Protein AF-0000000066751632 (afdb_homodimer)

InterPro domains:
  IPR015915 Kelch-type beta-propeller [G3DSA:2.120.10.80] (1-156)
  IPR015915 Kelch-type beta-propeller [SSF117281] (2-135)

Organism: Zea mays (NCBI:txid4577)

Sequence (320 aa):
MVLFGGRGSEFEVLNDVWLFDISDQYPKWKELKYGLSSALGELPFPRVGHSAILVLGGKVLVYGGEDSQRRRKDDFWILDTPALLQYESGSKKMTRKMWKKLRIDGQCPNYRSFHGACVDASGCCVYIFGGMVDGLVHPSEALGMRFDGHLYQVELVLHLMVLFGGRGSEFEVLNDVWLFDISDQYPKWKELKYGLSSALGELPFPRVGHSAILVLGGKVLVYGGEDSQRRRKDDFWILDTPALLQYESGSKKMTRKMWKKLRIDGQCPNYRSFHGACVDASGCCVYIFGGMVDGLVHPSEALGMRFDGHLYQVELVLHL

Foldseek 3Di:
DKDAWAADPVRATGGWIWDWDPPDPDTDIDTDDQDPPCDDPLGDDGFAQWDWAQFPQRKIKIAWGAHPVRFIGQWIKIANVVVVVVVVVDDDDCSPRRIDTDDDDDDTPAGFGNWDKDADPNRFKMKIAKGKDAADPDVVDPRRIDIGGDIDIGGHDDPD/DKDAWAADPVRATGGWIWDWDPPDPDTDIDTDDQPPPCDDPLGDDGFHQWDWAQFPQRKIKIAWGAHPVRFIGQWIKIANVVVVVVVVVDDDDCSPRRIDTDDDDDDTPAGFGNWDKDADPNRFKMKIAKGKDAADPDVVDPRRIDIGGDIDIGGHDDPD

Solvent-accessible surface area (backbone atoms only — not comparable to full-atom values): 18323 Å² total; per-residue (Å²): 89,78,45,71,39,26,67,41,77,84,66,46,51,30,56,54,36,33,39,34,47,78,84,43,96,75,60,53,80,41,74,59,75,76,59,89,76,62,50,90,82,50,53,75,70,42,20,31,47,44,42,76,42,78,31,57,84,61,20,35,42,33,37,39,3,21,34,85,82,65,52,52,27,70,53,42,34,37,36,47,47,58,63,52,57,56,40,74,76,65,63,83,78,75,79,60,71,57,39,42,78,56,84,81,81,77,89,70,91,51,47,22,23,59,42,49,70,49,60,46,93,80,28,36,42,33,38,40,34,44,18,41,29,82,35,76,68,43,92,86,49,79,80,21,61,37,46,44,87,54,79,41,81,46,74,62,77,75,83,121,89,78,46,71,40,27,67,42,77,84,66,45,52,28,56,54,36,33,37,34,48,79,85,44,95,74,60,53,82,40,74,59,74,75,60,91,74,63,50,89,82,49,52,77,72,43,22,32,47,46,43,76,42,79,30,58,85,61,22,36,42,35,38,39,3,21,32,85,83,64,52,53,28,70,52,41,34,36,35,48,47,60,64,52,56,54,42,74,74,62,60,83,76,78,81,61,71,56,38,41,78,56,84,82,81,77,88,68,91,53,44,22,21,60,43,50,69,51,58,48,96,78,28,36,42,34,38,39,36,42,19,40,27,82,37,77,68,44,91,86,51,79,80,20,61,36,47,45,88,54,79,40,81,45,75,61,79,74,82,122

pLDDT: mean 83.71, std 15.29, range [41.31, 98.44]

Structure (mmCIF, N/CA/C/O backbone):
data_AF-0000000066751632-model_v1
#
loop_
_entity.id
_entity.type
_entity.pdbx_description
1 polymer 'Galactose oxidase/kelch repeat superfamily protein'
#
loop_
_atom_site.group_PDB
_atom_site.id
_atom_site.type_symbol
_atom_site.label_atom_id
_atom_site.label_alt_id
_atom_site.label_comp_id
_atom_site.label_asym_id
_atom_site.label_entity_id
_atom_site.label_seq_id
_atom_site.pdbx_PDB_ins_code
_atom_site.Cartn_x
_atom_site.Cartn_y
_atom_site.Cartn_z
_atom_site.occupancy
_atom_site.B_iso_or_equiv
_atom_site.auth_seq_id
_atom_site.auth_comp_id
_atom_site.auth_asym_id
_atom_site.auth_atom_id
_atom_site.pdbx_PDB_model_num
ATOM 1 N N . MET A 1 1 ? 8.797 -6.41 -10.875 1 91.75 1 MET A N 1
ATOM 2 C CA . MET A 1 1 ? 7.562 -6.199 -10.125 1 91.75 1 MET A CA 1
ATOM 3 C C . MET A 1 1 ? 6.828 -7.516 -9.906 1 91.75 1 MET A C 1
ATOM 5 O O . MET A 1 1 ? 6.777 -8.359 -10.805 1 91.75 1 MET A O 1
ATOM 9 N N . VAL A 1 2 ? 6.223 -7.531 -8.703 1 93.44 2 VAL A N 1
ATOM 10 C CA . VAL A 1 2 ? 5.453 -8.711 -8.336 1 93.44 2 VAL A CA 1
ATOM 11 C C . VAL A 1 2 ? 4.027 -8.305 -7.961 1 93.44 2 VAL A C 1
ATOM 13 O O . VAL A 1 2 ? 3.824 -7.309 -7.262 1 93.44 2 VAL A O 1
ATOM 16 N N . LEU A 1 3 ? 3.107 -9.031 -8.492 1 95.19 3 LEU A N 1
ATOM 17 C CA . LEU A 1 3 ? 1.706 -8.914 -8.102 1 95.19 3 LEU A CA 1
ATOM 18 C C . LEU A 1 3 ? 1.231 -10.172 -7.387 1 95.19 3 LEU A C 1
ATOM 20 O O . LEU A 1 3 ? 1.453 -11.281 -7.867 1 95.19 3 LEU A O 1
ATOM 24 N N . PHE A 1 4 ? 0.709 -9.977 -6.23 1 95.81 4 PHE A N 1
ATOM 25 C CA . PHE A 1 4 ? 0.165 -11.102 -5.48 1 95.81 4 PHE A CA 1
ATOM 26 C C . PHE A 1 4 ? -1.251 -10.797 -5.004 1 95.81 4 PHE A C 1
ATOM 28 O O . PHE A 1 4 ? -1.483 -9.789 -4.332 1 95.81 4 PHE A O 1
ATOM 35 N N . GLY A 1 5 ? -2.178 -11.711 -5.336 1 96.5 5 GLY A N 1
ATOM 36 C CA . GLY A 1 5 ? -3.518 -11.68 -4.773 1 96.5 5 GLY A CA 1
ATOM 37 C C . GLY A 1 5 ? -4.344 -10.5 -5.266 1 96.5 5 GLY A C 1
ATOM 38 O O . GLY A 1 5 ? -4.16 -10.039 -6.395 1 96.5 5 GLY A O 1
ATOM 39 N N . GLY A 1 6 ? -5.312 -10.086 -4.473 1 96.69 6 GLY A N 1
ATOM 40 C CA . GLY A 1 6 ? -6.246 -9.031 -4.848 1 96.69 6 GLY A CA 1
ATOM 41 C C . GLY A 1 6 ? -7.547 -9.562 -5.418 1 96.69 6 GLY A C 1
ATOM 42 O O . GLY A 1 6 ? -7.922 -10.711 -5.156 1 96.69 6 GLY A O 1
ATOM 43 N N . ARG A 1 7 ? -8.227 -8.594 -6.082 1 95.25 7 ARG A N 1
ATOM 44 C CA . ARG A 1 7 ? -9.516 -8.938 -6.672 1 95.25 7 ARG A CA 1
ATOM 45 C C . ARG A 1 7 ? -9.414 -9.039 -8.188 1 95.25 7 ARG A C 1
ATOM 47 O O . ARG A 1 7 ? -8.758 -8.211 -8.828 1 95.25 7 ARG A O 1
ATOM 54 N N . GLY A 1 8 ? -10.102 -10.078 -8.648 1 91.75 8 GLY A N 1
ATOM 55 C CA . GLY A 1 8 ? -10.203 -10.227 -10.086 1 91.75 8 GLY A CA 1
ATOM 56 C C . GLY A 1 8 ? -11.398 -9.5 -10.68 1 91.75 8 GLY A C 1
ATOM 57 O O . GLY A 1 8 ? -12.117 -8.797 -9.969 1 91.75 8 GLY A O 1
ATOM 58 N N . SER A 1 9 ? -11.617 -9.648 -11.984 1 85.81 9 SER A N 1
ATOM 59 C CA . SER A 1 9 ? -12.625 -8.93 -12.75 1 85.81 9 SER A CA 1
ATOM 60 C C . SER A 1 9 ? -14.031 -9.289 -12.289 1 85.81 9 SER A C 1
ATOM 62 O O . SER A 1 9 ? -14.969 -8.5 -12.438 1 85.81 9 SER A O 1
ATOM 64 N N . GLU A 1 10 ? -14.219 -10.492 -11.758 1 86.62 10 GLU A N 1
ATOM 65 C CA . GLU A 1 10 ? -15.531 -10.914 -11.266 1 86.62 10 GLU A CA 1
ATOM 66 C C . GLU A 1 10 ? -15.617 -10.773 -9.742 1 86.62 10 GLU A C 1
ATOM 68 O O . GLU A 1 10 ? -16.391 -11.477 -9.094 1 86.62 10 GLU A O 1
ATOM 73 N N . PHE A 1 11 ? -14.719 -10.102 -9.172 1 89.31 11 PHE A N 1
ATOM 74 C CA . PHE A 1 11 ? -14.695 -9.758 -7.754 1 89.31 11 PHE A CA 1
ATOM 75 C C . PHE A 1 11 ? -14.195 -10.93 -6.918 1 89.31 11 PHE A C 1
ATOM 77 O O . PHE A 1 11 ? -14.242 -10.891 -5.688 1 89.31 11 PHE A O 1
ATOM 84 N N . GLU A 1 12 ? -13.68 -11.938 -7.562 1 94.19 12 GLU A N 1
ATOM 85 C CA . GLU A 1 12 ? -13.125 -13.047 -6.805 1 94.19 12 GLU A CA 1
ATOM 86 C C . GLU A 1 12 ? -11.828 -12.648 -6.109 1 94.19 12 GLU A C 1
ATOM 88 O O . GLU A 1 12 ? -11.07 -11.82 -6.625 1 94.19 12 GLU A O 1
ATOM 93 N N . VAL A 1 13 ? -11.602 -13.195 -4.957 1 96.88 13 VAL A N 1
ATOM 94 C CA . VAL A 1 13 ? -10.359 -12.977 -4.223 1 96.88 13 VAL A CA 1
ATOM 95 C C . VAL A 1 13 ? -9.312 -14.008 -4.652 1 96.88 13 VAL A C 1
ATOM 97 O O . VAL A 1 13 ? -9.594 -15.203 -4.684 1 96.88 13 VAL A O 1
ATOM 100 N N . LEU A 1 14 ? -8.094 -13.57 -4.984 1 95.94 14 LEU A N 1
ATOM 101 C CA . LEU A 1 14 ? -7.098 -14.391 -5.664 1 95.94 14 LEU A CA 1
ATOM 102 C C . LEU A 1 14 ? -5.871 -14.594 -4.781 1 95.94 14 LEU A C 1
ATOM 104 O O . LEU A 1 14 ? -5.695 -13.891 -3.783 1 95.94 14 LEU A O 1
ATOM 108 N N . ASN A 1 15 ? -5.027 -15.57 -5.09 1 94.94 15 ASN A N 1
ATOM 109 C CA . ASN A 1 15 ? -3.709 -15.766 -4.496 1 94.94 15 ASN A CA 1
ATOM 110 C C . ASN A 1 15 ? -2.65 -16.031 -5.559 1 94.94 15 ASN A C 1
ATOM 112 O O . ASN A 1 15 ? -1.646 -16.703 -5.285 1 94.94 15 ASN A O 1
ATOM 116 N N . ASP A 1 16 ? -2.902 -15.648 -6.77 1 92.56 16 ASP A N 1
ATOM 117 C CA . ASP A 1 16 ? -1.936 -15.836 -7.848 1 92.56 16 ASP A CA 1
ATOM 118 C C . ASP A 1 16 ? -0.76 -14.867 -7.707 1 92.56 16 ASP A C 1
ATOM 120 O O . ASP A 1 16 ? -0.862 -13.859 -7.012 1 92.56 16 ASP A O 1
ATOM 124 N N . VAL A 1 17 ? 0.34 -15.281 -8.297 1 92.69 17 VAL A N 1
ATOM 125 C CA . VAL A 1 17 ? 1.551 -14.469 -8.328 1 92.69 17 VAL A CA 1
ATOM 126 C C . VAL A 1 17 ? 1.934 -14.172 -9.773 1 92.69 17 VAL A C 1
ATOM 128 O O . VAL A 1 17 ? 1.988 -15.078 -10.609 1 92.69 17 VAL A O 1
ATOM 131 N N . TRP A 1 18 ? 2.119 -12.906 -10.047 1 92.62 18 TRP A N 1
ATOM 132 C CA . TRP A 1 18 ? 2.557 -12.477 -11.375 1 92.62 18 TRP A CA 1
ATOM 133 C C . TRP A 1 18 ? 3.855 -11.68 -11.281 1 92.62 18 TRP A C 1
ATOM 135 O O . TRP A 1 18 ? 4.027 -10.859 -10.375 1 92.62 18 TRP A O 1
ATOM 145 N N . LEU A 1 19 ? 4.684 -11.961 -12.242 1 90.75 19 LEU A N 1
ATOM 146 C CA . LEU A 1 19 ? 5.957 -11.258 -12.352 1 90.75 19 LEU A CA 1
ATOM 147 C C . LEU A 1 19 ? 5.98 -10.375 -13.602 1 90.75 19 LEU A C 1
ATOM 149 O O . LEU A 1 19 ? 5.484 -10.773 -14.656 1 90.75 19 LEU A O 1
ATOM 153 N N . PHE A 1 20 ? 6.461 -9.219 -13.445 1 91.44 20 PHE A N 1
ATOM 154 C CA . PHE A 1 20 ? 6.684 -8.266 -14.531 1 91.44 20 PHE A CA 1
ATOM 155 C C . PHE A 1 20 ? 8.102 -7.711 -14.484 1 91.44 20 PHE A C 1
ATOM 157 O O . PHE A 1 20 ? 8.453 -6.945 -13.586 1 91.44 20 PHE A O 1
ATOM 164 N N . ASP A 1 21 ? 8.914 -8.117 -15.469 1 86.69 21 ASP A N 1
ATOM 165 C CA . ASP A 1 21 ? 10.312 -7.695 -15.531 1 86.69 21 ASP A CA 1
ATOM 166 C C . ASP A 1 21 ? 10.477 -6.473 -16.422 1 86.69 21 ASP A C 1
ATOM 168 O O . ASP A 1 21 ? 10.477 -6.594 -17.656 1 86.69 21 ASP A O 1
ATOM 172 N N . ILE A 1 22 ? 10.711 -5.383 -15.82 1 84.94 22 ILE A N 1
ATOM 173 C CA . ILE A 1 22 ? 10.758 -4.109 -16.531 1 84.94 22 ILE A CA 1
ATOM 174 C C . ILE A 1 22 ? 12.047 -4.023 -17.344 1 84.94 22 ILE A C 1
ATOM 176 O O . ILE A 1 22 ? 12.156 -3.221 -18.281 1 84.94 22 ILE A O 1
ATOM 180 N N . SER A 1 23 ? 13.016 -4.77 -16.984 1 83.94 23 SER A N 1
ATOM 181 C CA . SER A 1 23 ? 14.289 -4.738 -17.688 1 83.94 23 SER A CA 1
ATOM 182 C C . SER A 1 23 ? 14.219 -5.508 -19 1 83.94 23 SER A C 1
ATOM 184 O O . SER A 1 23 ? 15.094 -5.367 -19.859 1 83.94 23 SER A O 1
ATOM 186 N N . ASP A 1 24 ? 13.172 -6.297 -19.141 1 84.19 24 ASP A N 1
ATOM 187 C CA . ASP A 1 24 ? 12.984 -7.043 -20.375 1 84.19 24 ASP A CA 1
ATOM 188 C C . ASP A 1 24 ? 12.672 -6.105 -21.547 1 84.19 24 ASP A C 1
ATOM 190 O O . ASP A 1 24 ? 12.023 -5.074 -21.359 1 84.19 24 ASP A O 1
ATOM 194 N N . GLN A 1 25 ? 13.18 -6.363 -22.719 1 87.25 25 GLN A N 1
ATOM 195 C CA . GLN A 1 25 ? 12.914 -5.57 -23.922 1 87.25 25 GLN A CA 1
ATOM 196 C C . GLN A 1 25 ? 11.414 -5.461 -24.188 1 87.25 25 GLN A C 1
ATOM 198 O O . GLN A 1 25 ? 10.93 -4.406 -24.594 1 87.25 25 GLN A O 1
ATOM 203 N N . TYR A 1 26 ? 10.773 -6.609 -23.953 1 88.56 26 TYR A N 1
ATOM 204 C CA . TYR A 1 26 ? 9.32 -6.668 -24.094 1 88.56 26 TYR A CA 1
ATOM 205 C C . TYR A 1 26 ? 8.672 -7.164 -22.812 1 88.56 26 TYR A C 1
ATOM 207 O O . TYR A 1 26 ? 8.25 -8.32 -22.719 1 88.56 26 TYR A O 1
ATOM 215 N N . PRO A 1 27 ? 8.547 -6.223 -21.891 1 87.56 27 PRO A N 1
ATOM 216 C CA . PRO A 1 27 ? 8.016 -6.664 -20.609 1 87.56 27 PRO A CA 1
ATOM 217 C C . PRO A 1 27 ? 6.586 -7.191 -20.703 1 87.56 27 PRO A C 1
ATOM 219 O O . PRO A 1 27 ? 5.75 -6.594 -21.375 1 87.56 27 PRO A O 1
ATOM 222 N N . LYS A 1 28 ? 6.355 -8.391 -20.125 1 89.56 28 LYS A N 1
ATOM 223 C CA . LYS A 1 28 ? 5.035 -9.008 -20.031 1 89.56 28 LYS A CA 1
ATOM 224 C C . LYS A 1 28 ? 4.812 -9.648 -18.656 1 89.56 28 LYS A C 1
ATOM 226 O O . LYS A 1 28 ? 5.773 -10 -17.969 1 89.56 28 LYS A O 1
ATOM 231 N N . TRP A 1 29 ? 3.557 -9.703 -18.328 1 92.38 29 TRP A N 1
ATOM 232 C CA . TRP A 1 29 ? 3.209 -10.406 -17.109 1 92.38 29 TRP A CA 1
ATOM 233 C C . TRP A 1 29 ? 3.385 -11.914 -17.266 1 92.38 29 TRP A C 1
ATOM 235 O O . TRP A 1 29 ? 2.945 -12.484 -18.266 1 92.38 29 TRP A O 1
ATOM 245 N N . LYS A 1 30 ? 4.094 -12.492 -16.328 1 88.25 30 LYS A N 1
ATOM 246 C CA . LYS A 1 30 ? 4.227 -13.945 -16.25 1 88.25 30 LYS A CA 1
ATOM 247 C C . LYS A 1 30 ? 3.658 -14.477 -14.938 1 88.25 30 LYS A C 1
ATOM 249 O O . LYS A 1 30 ? 4.055 -14.039 -13.852 1 88.25 30 LYS A O 1
ATOM 254 N N . GLU A 1 31 ? 2.74 -15.367 -15.086 1 90.19 31 GLU A N 1
ATOM 255 C CA . GLU A 1 31 ? 2.184 -15.984 -13.883 1 90.19 31 GLU A CA 1
ATOM 256 C C . GLU A 1 31 ? 3.115 -17.062 -13.328 1 90.19 31 GLU A C 1
ATOM 258 O O . GLU A 1 31 ? 3.641 -17.875 -14.086 1 90.19 31 GLU A O 1
ATOM 263 N N . LEU A 1 32 ? 3.328 -16.984 -12.039 1 83.62 32 LEU A N 1
ATOM 264 C CA . LEU A 1 32 ? 4.027 -18.078 -11.352 1 83.62 32 LEU A CA 1
ATOM 265 C C . LEU A 1 32 ? 3.047 -19.156 -10.914 1 83.62 32 LEU A C 1
ATOM 267 O O . LEU A 1 32 ? 2.178 -18.906 -10.07 1 83.62 32 LEU A O 1
ATOM 271 N N . LYS A 1 33 ? 3.123 -20.25 -11.508 1 78.62 33 LYS A N 1
ATOM 272 C CA . LYS A 1 33 ? 2.223 -21.359 -11.188 1 78.62 33 LYS A CA 1
ATOM 273 C C . LYS A 1 33 ? 2.832 -22.281 -10.133 1 78.62 33 LYS A C 1
ATOM 275 O O . LYS A 1 33 ? 4.035 -22.531 -10.156 1 78.62 33 LYS A O 1
ATOM 280 N N . TYR A 1 34 ? 2.002 -22.438 -9.172 1 69.44 34 TYR A N 1
ATOM 281 C CA . TYR A 1 34 ? 2.414 -23.359 -8.117 1 69.44 34 TYR A CA 1
ATOM 282 C C . TYR A 1 34 ? 2.322 -24.797 -8.586 1 69.44 34 TYR A C 1
ATOM 284 O O . TYR A 1 34 ? 1.468 -25.141 -9.414 1 69.44 34 TYR A O 1
ATOM 292 N N . GLY A 1 35 ? 3.484 -25.484 -8.312 1 61 35 GLY A N 1
ATOM 293 C CA . GLY A 1 35 ? 3.383 -26.891 -8.641 1 61 35 GLY A CA 1
ATOM 294 C C . GLY A 1 35 ? 2.227 -27.594 -7.945 1 61 35 GLY A C 1
ATOM 295 O O . GLY A 1 35 ? 1.737 -27.109 -6.918 1 61 35 GLY A O 1
ATOM 296 N N . LEU A 1 36 ? 1.562 -28.453 -8.594 1 53.84 36 LEU A N 1
ATOM 297 C CA . LEU A 1 36 ? 0.471 -29.281 -8.109 1 53.84 36 LEU A CA 1
ATOM 298 C C . LEU A 1 36 ? 0.768 -29.797 -6.703 1 53.84 36 LEU A C 1
ATOM 300 O O . LEU A 1 36 ? -0.153 -30.062 -5.926 1 53.84 36 LEU A O 1
ATOM 304 N N . SER A 1 37 ? 2.076 -29.906 -6.441 1 53.94 37 SER A N 1
ATOM 305 C CA . SER A 1 37 ? 2.443 -30.531 -5.176 1 53.94 37 SER A CA 1
ATOM 306 C C . SER A 1 37 ? 2.475 -29.5 -4.043 1 53.94 37 SER A C 1
ATOM 308 O O . SER A 1 37 ? 2.754 -29.844 -2.895 1 53.94 37 SER A O 1
ATOM 310 N N . SER A 1 38 ? 2.205 -28.297 -4.426 1 57.72 38 SER A N 1
ATOM 311 C CA . SER A 1 38 ? 2.254 -27.344 -3.322 1 57.72 38 SER A CA 1
ATOM 312 C C . SER A 1 38 ? 1.116 -27.594 -2.334 1 57.72 38 SER A C 1
ATOM 314 O O . SER A 1 38 ? -0.055 -27.609 -2.721 1 57.72 38 SER A O 1
ATOM 316 N N . ALA A 1 39 ? 1.513 -28.312 -1.19 1 59.94 39 ALA A N 1
ATOM 317 C CA . ALA A 1 39 ? 0.583 -28.656 -0.119 1 59.94 39 ALA A CA 1
ATOM 318 C C . ALA A 1 39 ? -0.075 -27.406 0.463 1 59.94 39 ALA A C 1
ATOM 320 O O . ALA A 1 39 ? 0.484 -26.312 0.386 1 59.94 39 ALA A O 1
ATOM 321 N N . LEU A 1 40 ? -1.255 -27.641 0.862 1 59.5 40 LEU A N 1
ATOM 322 C CA . LEU A 1 40 ? -1.956 -26.656 1.68 1 59.5 40 LEU A CA 1
ATOM 323 C C . LEU A 1 40 ? -1.065 -26.156 2.812 1 59.5 40 LEU A C 1
ATOM 325 O O . LEU A 1 40 ? -0.351 -26.938 3.439 1 59.5 40 LEU A O 1
ATOM 329 N N . GLY A 1 41 ? -0.91 -24.844 2.953 1 67.25 41 GLY A N 1
ATOM 330 C CA . GLY A 1 41 ? -0.08 -24.25 3.994 1 67.25 41 GLY A CA 1
ATOM 331 C C . GLY A 1 41 ? 1.269 -23.781 3.484 1 67.25 41 GLY A C 1
ATOM 332 O O . GLY A 1 41 ? 2.002 -23.094 4.199 1 67.25 41 GLY A O 1
ATOM 333 N N . GLU A 1 42 ? 1.48 -24.172 2.244 1 81.12 42 GLU A N 1
ATOM 334 C CA . GLU A 1 42 ? 2.781 -23.797 1.698 1 81.12 42 GLU A CA 1
ATOM 335 C C . GLU A 1 42 ? 2.695 -22.484 0.921 1 81.12 42 GLU A C 1
ATOM 337 O O . GLU A 1 42 ? 3.713 -21.969 0.464 1 81.12 42 GLU A O 1
ATOM 342 N N . LEU A 1 43 ? 1.491 -22.078 0.85 1 88.75 43 LEU A N 1
ATOM 343 C CA . LEU A 1 43 ? 1.279 -20.812 0.161 1 88.75 43 LEU A CA 1
ATOM 344 C C . LEU A 1 43 ? 0.233 -19.969 0.883 1 88.75 43 LEU A C 1
ATOM 346 O O . LEU A 1 43 ? -0.684 -20.5 1.506 1 88.75 43 LEU A O 1
ATOM 350 N N . PRO A 1 44 ? 0.377 -18.75 0.808 1 94.06 44 PRO A N 1
ATOM 351 C CA . PRO A 1 44 ? -0.669 -17.922 1.41 1 94.06 44 PRO A CA 1
ATOM 352 C C . PRO A 1 44 ? -2.033 -18.109 0.753 1 94.06 44 PRO A C 1
ATOM 354 O O . PRO A 1 44 ? -2.115 -18.297 -0.464 1 94.06 44 PRO A O 1
ATOM 357 N N . PHE A 1 45 ? -3.107 -18.047 1.514 1 95.19 45 PHE A N 1
ATOM 358 C CA . PHE A 1 45 ? -4.477 -18.141 1.021 1 95.19 45 PHE A CA 1
ATOM 359 C C . PHE A 1 45 ? -4.84 -16.891 0.227 1 95.19 45 PHE A C 1
ATOM 361 O O . PHE A 1 45 ? -4.219 -15.836 0.393 1 95.19 45 PHE A O 1
ATOM 368 N N . PRO A 1 46 ? -5.875 -17.031 -0.639 1 97 46 PRO A N 1
ATOM 369 C CA . PRO A 1 46 ? -6.379 -15.844 -1.319 1 97 46 PRO A CA 1
ATOM 370 C C . PRO A 1 46 ? -6.695 -14.703 -0.353 1 97 46 PRO A C 1
ATOM 372 O O . PRO A 1 46 ? -7.238 -14.938 0.729 1 97 46 PRO A O 1
ATOM 375 N N . ARG A 1 47 ? -6.367 -13.477 -0.814 1 98.44 47 ARG A N 1
ATOM 376 C CA . ARG A 1 47 ? -6.566 -12.359 0.1 1 98.44 47 ARG A CA 1
ATOM 377 C C . ARG A 1 47 ? -6.582 -11.031 -0.654 1 98.44 47 ARG A C 1
ATOM 379 O O . ARG A 1 47 ? -6 -10.922 -1.735 1 98.44 47 ARG A O 1
ATOM 386 N N . VAL A 1 48 ? -7.305 -10.086 -0.1 1 97.75 48 VAL A N 1
ATOM 387 C CA . VAL A 1 48 ? -7.332 -8.688 -0.503 1 97.75 48 VAL A CA 1
ATOM 388 C C . VAL A 1 48 ? -7.098 -7.793 0.714 1 97.75 48 VAL A C 1
ATOM 390 O O . VAL A 1 48 ? -7.266 -8.234 1.854 1 97.75 48 VAL A O 1
ATOM 393 N N . GLY A 1 49 ? -6.66 -6.539 0.485 1 97.62 49 GLY A N 1
ATOM 394 C CA . GLY A 1 49 ? -6.422 -5.633 1.597 1 97.62 49 GLY A CA 1
ATOM 395 C C . GLY A 1 49 ? -5.195 -5.992 2.41 1 97.62 49 GLY A C 1
ATOM 396 O O . GLY A 1 49 ? -5.098 -5.645 3.588 1 97.62 49 GLY A O 1
ATOM 397 N N . HIS A 1 50 ? -4.293 -6.805 1.858 1 98.44 50 HIS A N 1
ATOM 398 C CA . HIS A 1 50 ? -3.016 -7.141 2.473 1 98.44 50 HIS A CA 1
ATOM 399 C C . HIS A 1 50 ? -1.943 -6.117 2.113 1 98.44 50 HIS A C 1
ATOM 401 O O . HIS A 1 50 ? -2.141 -5.297 1.216 1 98.44 50 HIS A O 1
ATOM 407 N N . SER A 1 51 ? -0.891 -6.141 2.805 1 97.88 51 SER A N 1
ATOM 408 C CA . SER A 1 51 ? 0.294 -5.387 2.406 1 97.88 51 SER A CA 1
ATOM 409 C C . SER A 1 51 ? 1.312 -6.285 1.71 1 97.88 51 SER A C 1
ATOM 411 O O . SER A 1 51 ? 1.367 -7.488 1.974 1 97.88 51 SER A O 1
ATOM 413 N N . ALA A 1 52 ? 2.002 -5.766 0.859 1 97.88 52 ALA A N 1
ATOM 414 C CA . ALA A 1 52 ? 3.129 -6.367 0.152 1 97.88 52 ALA A CA 1
ATOM 415 C C . ALA A 1 52 ? 4.281 -5.379 0.016 1 97.88 52 ALA A C 1
ATOM 417 O O . ALA A 1 52 ? 4.199 -4.418 -0.754 1 97.88 52 ALA A O 1
ATOM 418 N N . ILE A 1 53 ? 5.32 -5.621 0.737 1 96 53 ILE A N 1
ATOM 419 C CA . ILE A 1 53 ? 6.387 -4.629 0.805 1 96 53 ILE A CA 1
ATOM 420 C C . ILE A 1 53 ? 7.723 -5.285 0.468 1 96 53 ILE A C 1
ATOM 422 O O . ILE A 1 53 ? 7.969 -6.438 0.836 1 96 53 ILE A O 1
ATOM 426 N N . LEU A 1 54 ? 8.562 -4.594 -0.293 1 94.75 54 LEU A N 1
ATOM 427 C CA . LEU A 1 54 ? 9.93 -5.043 -0.561 1 94.75 54 LEU A CA 1
ATOM 428 C C . LEU A 1 54 ? 10.797 -4.906 0.684 1 94.75 54 LEU A C 1
ATOM 430 O O . LEU A 1 54 ? 10.891 -3.826 1.267 1 94.75 54 LEU A O 1
ATOM 434 N N . VAL A 1 55 ? 11.406 -5.984 1.081 1 94.12 55 VAL A N 1
ATOM 435 C CA . VAL A 1 55 ? 12.266 -5.98 2.262 1 94.12 55 VAL A CA 1
ATOM 436 C C . VAL A 1 55 ? 13.688 -6.367 1.868 1 94.12 55 VAL A C 1
ATOM 438 O O . VAL A 1 55 ? 13.984 -6.535 0.684 1 94.12 55 VAL A O 1
ATOM 441 N N . LEU A 1 56 ? 14.516 -6.445 2.848 1 91.56 56 LEU A N 1
ATOM 442 C CA . LEU A 1 56 ? 15.93 -6.699 2.602 1 91.56 56 LEU A CA 1
ATOM 443 C C . LEU A 1 56 ? 16.109 -7.953 1.757 1 91.56 56 LEU A C 1
ATOM 445 O O . LEU A 1 56 ? 15.445 -8.969 1.979 1 91.56 56 LEU A O 1
ATOM 449 N N . GLY A 1 57 ? 17.031 -7.879 0.782 1 89.31 57 GLY A N 1
ATOM 450 C CA . GLY A 1 57 ? 17.375 -9.023 -0.043 1 89.31 57 GLY A CA 1
ATOM 451 C C . GLY A 1 57 ? 16.484 -9.172 -1.263 1 89.31 57 GLY A C 1
ATOM 452 O O . GLY A 1 57 ? 16.484 -10.211 -1.919 1 89.31 57 GLY A O 1
ATOM 453 N N . GLY A 1 58 ? 15.703 -8.172 -1.477 1 90.12 58 GLY A N 1
ATOM 454 C CA . GLY A 1 58 ? 14.828 -8.203 -2.639 1 90.12 58 GLY A CA 1
ATOM 455 C C . GLY A 1 58 ? 13.641 -9.133 -2.467 1 90.12 58 GLY A C 1
ATOM 456 O O . GLY A 1 58 ? 13.086 -9.625 -3.451 1 90.12 58 GLY A O 1
ATOM 457 N N . LYS A 1 59 ? 13.344 -9.398 -1.229 1 92.5 59 LYS A N 1
ATOM 458 C CA . LYS A 1 59 ? 12.211 -10.266 -0.924 1 92.5 59 LYS A CA 1
ATOM 459 C C . LYS A 1 59 ? 10.945 -9.453 -0.671 1 92.5 59 LYS A C 1
ATOM 461 O O . LYS A 1 59 ? 11.023 -8.273 -0.321 1 92.5 59 LYS A O 1
ATOM 466 N N . VAL A 1 60 ? 9.844 -10.102 -0.88 1 95.25 60 VAL A N 1
ATOM 467 C CA . VAL A 1 60 ? 8.562 -9.43 -0.651 1 95.25 60 VAL A CA 1
ATOM 468 C C . VAL A 1 60 ? 7.895 -10.008 0.594 1 95.25 60 VAL A C 1
ATOM 470 O O . VAL A 1 60 ? 7.695 -11.219 0.693 1 95.25 60 VAL A O 1
ATOM 473 N N . LEU A 1 61 ? 7.633 -9.156 1.551 1 95.88 61 LEU A N 1
ATOM 474 C CA . LEU A 1 61 ? 6.883 -9.531 2.748 1 95.88 61 LEU A CA 1
ATOM 475 C C . LEU A 1 61 ? 5.398 -9.234 2.57 1 95.88 61 LEU A C 1
ATOM 477 O O . LEU A 1 61 ? 5.012 -8.102 2.279 1 95.88 61 LEU A O 1
ATOM 481 N N . VAL A 1 62 ? 4.57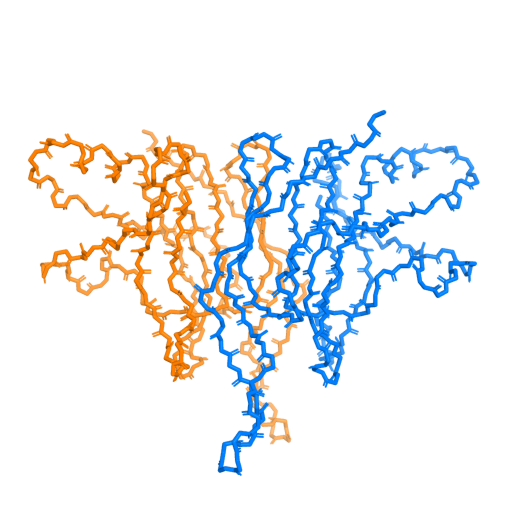4 -10.273 2.736 1 97.25 62 VAL A N 1
ATOM 482 C CA . VAL A 1 62 ? 3.125 -10.141 2.66 1 97.25 62 VAL A CA 1
ATOM 483 C C . VAL A 1 62 ? 2.516 -10.312 4.051 1 97.25 62 VAL A C 1
ATOM 485 O O . VAL A 1 62 ? 2.904 -11.211 4.797 1 97.25 62 VAL A O 1
ATOM 488 N N . TYR A 1 63 ? 1.555 -9.469 4.383 1 97.06 63 TYR A N 1
ATOM 489 C CA . TYR A 1 63 ? 0.912 -9.57 5.688 1 97.06 63 TYR A CA 1
ATOM 490 C C . TYR A 1 63 ? -0.57 -9.234 5.598 1 97.06 63 TYR A C 1
ATOM 492 O O . TYR A 1 63 ? -0.957 -8.297 4.891 1 97.06 63 TYR A O 1
ATOM 500 N N . GLY A 1 64 ? -1.359 -10 6.332 1 97.56 64 GLY A N 1
ATOM 501 C CA . GLY A 1 64 ? -2.754 -9.664 6.578 1 97.56 64 GLY A CA 1
ATOM 502 C C . GLY A 1 64 ? -3.631 -9.828 5.348 1 97.56 64 GLY A C 1
ATOM 503 O O . GLY A 1 64 ? -3.383 -10.703 4.516 1 97.56 64 GLY A O 1
ATOM 504 N N . GLY A 1 65 ? -4.723 -9.016 5.309 1 97.94 65 GLY A N 1
ATOM 505 C CA . GLY A 1 65 ? -5.738 -9.133 4.277 1 97.94 65 GLY A CA 1
ATOM 506 C C . GLY A 1 65 ? -6.949 -9.93 4.719 1 97.94 65 GLY A C 1
ATOM 507 O O . GLY A 1 65 ? -7.062 -10.305 5.887 1 97.94 65 GLY A O 1
ATOM 508 N N . GLU A 1 66 ? -7.855 -10.086 3.795 1 97.69 66 GLU A N 1
ATOM 509 C CA . GLU A 1 66 ? -9.055 -10.867 4.074 1 97.69 66 GLU A CA 1
ATOM 510 C C . GLU A 1 66 ? -9.477 -11.688 2.859 1 97.69 66 GLU A C 1
ATOM 512 O O . GLU A 1 66 ? -9.133 -11.352 1.726 1 97.69 66 GLU A O 1
ATOM 517 N N . ASP A 1 67 ? -10.18 -12.766 3.148 1 97.06 67 ASP A N 1
ATOM 518 C CA . ASP A 1 67 ? -10.617 -13.625 2.049 1 97.06 67 ASP A CA 1
ATOM 519 C C . ASP A 1 67 ? -12 -13.211 1.55 1 97.06 67 ASP A C 1
ATOM 521 O O . ASP A 1 67 ? -12.492 -12.133 1.883 1 97.06 67 ASP A O 1
ATOM 525 N N . SER A 1 68 ? -12.594 -14.062 0.708 1 95.38 68 SER A N 1
ATOM 526 C CA . SER A 1 68 ? -13.859 -13.75 0.056 1 95.38 68 SER A CA 1
ATOM 527 C C . SER A 1 68 ? -14.992 -13.641 1.072 1 95.38 68 SER A C 1
ATOM 529 O O . SER A 1 68 ? -16.016 -13.016 0.802 1 95.38 68 SER A O 1
ATOM 531 N N . GLN A 1 69 ? -14.789 -14.227 2.178 1 94.62 69 GLN A N 1
ATOM 532 C CA . GLN A 1 69 ? -15.797 -14.18 3.229 1 94.62 69 GLN A CA 1
ATOM 533 C C . GLN A 1 69 ? -15.453 -13.125 4.277 1 94.62 69 GLN A C 1
ATOM 535 O O . GLN A 1 69 ? -16.031 -13.117 5.363 1 94.62 69 GLN A O 1
ATOM 540 N N . ARG A 1 70 ? -14.469 -12.375 4.055 1 93 70 ARG A N 1
ATOM 541 C CA . ARG A 1 70 ? -14.023 -11.273 4.902 1 93 70 ARG A CA 1
ATOM 542 C C . ARG A 1 70 ? -13.367 -11.797 6.176 1 93 70 ARG A C 1
ATOM 544 O O . ARG A 1 70 ? -13.43 -11.148 7.223 1 93 70 ARG A O 1
ATOM 551 N N . ARG A 1 71 ? -12.984 -13.023 6.043 1 95.44 71 ARG A N 1
ATOM 552 C CA . ARG A 1 71 ? -12.164 -13.516 7.141 1 95.44 71 ARG A CA 1
ATOM 553 C C . ARG A 1 71 ? -10.75 -12.938 7.07 1 95.44 71 ARG A C 1
ATOM 555 O O . ARG A 1 71 ? -10.016 -13.211 6.117 1 95.44 71 ARG A O 1
ATOM 562 N N . ARG A 1 72 ? -10.375 -12.18 8.07 1 96.25 72 ARG A N 1
ATOM 563 C CA . ARG A 1 72 ? -9.102 -11.477 8.086 1 96.25 72 ARG A CA 1
ATOM 564 C C . ARG A 1 72 ? -7.957 -12.414 8.453 1 96.25 72 ARG A C 1
ATOM 566 O O . ARG A 1 72 ? -8.172 -13.43 9.125 1 96.25 72 ARG A O 1
ATOM 573 N N . LYS A 1 73 ? -6.754 -12.078 7.969 1 96 73 LYS A N 1
ATOM 574 C CA . LYS A 1 73 ? -5.555 -12.883 8.18 1 96 73 LYS A CA 1
ATOM 575 C C . LYS A 1 73 ? -4.582 -12.188 9.125 1 96 73 LYS A C 1
ATOM 577 O O . LYS A 1 73 ? -4.602 -10.961 9.25 1 96 73 LYS A O 1
ATOM 582 N N . ASP A 1 74 ? -3.766 -12.977 9.781 1 94.75 74 ASP A N 1
ATOM 583 C CA . ASP A 1 74 ? -2.734 -12.453 10.672 1 94.75 74 ASP A CA 1
ATOM 584 C C . ASP A 1 74 ? -1.4 -13.156 10.438 1 94.75 74 ASP A C 1
ATOM 586 O O . ASP A 1 74 ? -0.624 -13.352 11.375 1 94.75 74 ASP A O 1
ATOM 590 N N . ASP A 1 75 ? -1.133 -13.516 9.25 1 94.69 75 ASP A N 1
ATOM 591 C CA . ASP A 1 75 ? 0.08 -14.266 8.922 1 94.69 75 ASP A CA 1
ATOM 592 C C . ASP A 1 75 ? 1.029 -13.422 8.07 1 94.69 75 ASP A C 1
ATOM 594 O O . ASP A 1 75 ? 0.591 -12.539 7.328 1 94.69 75 ASP A O 1
ATOM 598 N N . PHE A 1 76 ? 2.338 -13.789 8.289 1 95 76 PHE A N 1
ATOM 599 C CA . PHE A 1 76 ? 3.414 -13.203 7.504 1 95 76 PHE A CA 1
ATOM 600 C C . PHE A 1 76 ? 4.016 -14.234 6.555 1 95 76 PHE A C 1
ATOM 602 O O . PHE A 1 76 ? 4.305 -15.359 6.957 1 95 76 PHE A O 1
ATOM 609 N N . TRP A 1 77 ? 4.168 -13.805 5.332 1 94.31 77 TRP A N 1
ATOM 610 C CA . TRP A 1 77 ? 4.781 -14.648 4.312 1 94.31 77 TRP A CA 1
ATOM 611 C C . TRP A 1 77 ? 5.898 -13.898 3.588 1 94.31 77 TRP A C 1
ATOM 613 O O . TRP A 1 77 ? 5.777 -12.703 3.314 1 94.31 77 TRP A O 1
ATOM 623 N N . ILE A 1 78 ? 6.934 -14.602 3.26 1 93.94 78 ILE A N 1
ATOM 624 C CA . ILE A 1 78 ? 8.008 -14.055 2.436 1 93.94 78 ILE A CA 1
ATOM 625 C C . ILE A 1 78 ? 8.016 -14.75 1.073 1 93.94 78 ILE A C 1
ATOM 627 O O . ILE A 1 78 ? 7.961 -15.977 0.994 1 93.94 78 ILE A O 1
ATOM 631 N N . LEU A 1 79 ? 7.98 -13.969 0.077 1 92.44 79 LEU A N 1
ATOM 632 C CA . LEU A 1 79 ? 8.273 -14.438 -1.273 1 92.44 79 LEU A CA 1
ATOM 633 C C . LEU A 1 79 ? 9.711 -14.117 -1.664 1 92.44 79 LEU A C 1
ATOM 635 O O . LEU A 1 79 ? 10.094 -12.945 -1.705 1 92.44 79 LEU A O 1
ATOM 639 N N . ASP A 1 80 ? 10.461 -15.086 -1.948 1 88.56 80 ASP A N 1
ATOM 640 C CA . ASP A 1 80 ? 11.852 -14.906 -2.357 1 88.56 80 ASP A CA 1
ATOM 641 C C . ASP A 1 80 ? 11.953 -14.648 -3.859 1 88.56 80 ASP A C 1
ATOM 643 O O . ASP A 1 80 ? 12.266 -15.555 -4.629 1 88.56 80 ASP A O 1
ATOM 647 N N . THR A 1 81 ? 11.852 -13.438 -4.25 1 86.75 81 THR A N 1
ATOM 648 C CA . THR A 1 81 ? 11.766 -13.062 -5.656 1 86.75 81 THR A CA 1
ATOM 649 C C . THR A 1 81 ? 13.094 -13.305 -6.363 1 86.75 81 THR A C 1
ATOM 651 O O . THR A 1 81 ? 13.125 -13.789 -7.496 1 86.75 81 THR A O 1
ATOM 654 N N . PRO A 1 82 ? 14.211 -12.992 -5.805 1 82.94 82 PRO A N 1
ATOM 655 C CA . PRO A 1 82 ? 15.477 -13.32 -6.473 1 82.94 82 PRO A CA 1
ATOM 656 C C . PRO A 1 82 ? 15.609 -14.805 -6.789 1 82.94 82 PRO A C 1
ATOM 658 O O . PRO A 1 82 ? 16.094 -15.172 -7.859 1 82.94 82 PRO A O 1
ATOM 661 N N . ALA A 1 83 ? 15.203 -15.625 -5.844 1 79 83 ALA A N 1
ATOM 662 C CA . ALA A 1 83 ? 15.281 -17.062 -6.062 1 79 83 ALA A CA 1
ATOM 663 C C . ALA A 1 83 ? 14.383 -17.5 -7.219 1 79 83 ALA A C 1
ATOM 665 O O . ALA A 1 83 ? 14.742 -18.391 -7.996 1 79 83 ALA A O 1
ATOM 666 N N . LEU A 1 84 ? 13.312 -16.844 -7.359 1 76.88 84 LEU A N 1
ATOM 667 C CA . LEU A 1 84 ? 12.359 -17.156 -8.422 1 76.88 84 LEU A CA 1
ATOM 668 C C . LEU A 1 84 ? 12.922 -16.797 -9.789 1 76.88 84 LEU A C 1
ATOM 670 O O . LEU A 1 84 ? 12.758 -17.531 -10.75 1 76.88 84 LEU A O 1
ATOM 674 N N . LEU A 1 85 ? 13.547 -15.727 -9.891 1 74.62 85 LEU A N 1
ATOM 675 C CA . LEU A 1 85 ? 14.102 -15.242 -11.156 1 74.62 85 LEU A CA 1
ATOM 676 C C . LEU A 1 85 ? 15.266 -16.125 -11.609 1 74.62 85 LEU A C 1
ATOM 678 O O . LEU A 1 85 ? 15.484 -16.297 -12.805 1 74.62 85 LEU A O 1
ATOM 682 N N . GLN A 1 86 ? 16.031 -16.609 -10.703 1 70.62 86 GLN A N 1
ATOM 683 C CA . GLN A 1 86 ? 17.141 -17.5 -11.031 1 70.62 86 GLN A CA 1
ATOM 684 C C . GLN A 1 86 ? 16.641 -18.844 -11.555 1 70.62 86 GLN A C 1
ATOM 686 O O . GLN A 1 86 ? 17.234 -19.422 -12.461 1 70.62 86 GLN A O 1
ATOM 691 N N . TYR A 1 87 ? 15.594 -19.219 -11.039 1 64.75 87 TYR A N 1
ATOM 692 C CA . TYR A 1 87 ? 15.031 -20.516 -11.43 1 64.75 87 TYR A CA 1
ATOM 693 C C . TYR A 1 87 ? 14.484 -20.453 -12.852 1 64.75 87 TYR A C 1
ATOM 695 O O . TYR A 1 87 ? 14.672 -21.391 -13.633 1 64.75 87 TYR A O 1
ATOM 703 N N . GLU A 1 88 ? 13.781 -19.469 -13.195 1 62.31 88 GLU A N 1
ATOM 704 C CA . GLU A 1 88 ? 13.234 -19.344 -14.539 1 62.31 88 GLU A CA 1
ATOM 705 C C . GLU A 1 88 ? 14.344 -19.359 -15.586 1 62.31 88 GLU A C 1
ATOM 707 O O . GLU A 1 88 ? 14.125 -19.812 -16.719 1 62.31 88 GLU A O 1
ATOM 712 N N . SER A 1 89 ? 15.578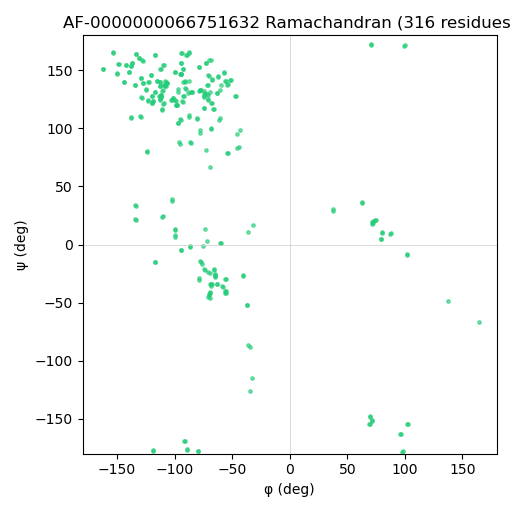 -18.781 -15.391 1 56.66 89 SER A N 1
ATOM 713 C CA . SER A 1 89 ? 16.672 -18.672 -16.359 1 56.66 89 SER A CA 1
ATOM 714 C C . SER A 1 89 ? 17.312 -20.031 -16.594 1 56.66 89 SER A C 1
ATOM 716 O O . SER A 1 89 ? 18.156 -20.172 -17.484 1 56.66 89 SER A O 1
ATOM 718 N N . GLY A 1 90 ? 17.078 -21.219 -16.188 1 52.44 90 GLY A N 1
ATOM 719 C CA . GLY A 1 90 ? 17.688 -22.469 -16.625 1 52.44 90 GLY A CA 1
ATOM 720 C C . GLY A 1 90 ? 17.422 -23.609 -15.664 1 52.44 90 GLY A C 1
ATOM 721 O O . GLY A 1 90 ? 17.594 -24.781 -16.016 1 52.44 90 GLY A O 1
ATOM 722 N N . SER A 1 91 ? 17.906 -23.672 -14.398 1 48.16 91 SER A N 1
ATOM 723 C CA . SER A 1 91 ? 18.141 -24.906 -13.656 1 48.16 91 SER A CA 1
ATOM 724 C C . SER A 1 91 ? 16.828 -25.516 -13.18 1 48.16 91 SER A C 1
ATOM 726 O O . SER A 1 91 ? 15.859 -24.797 -12.914 1 48.16 91 SER A O 1
ATOM 728 N N . LYS A 1 92 ? 16.609 -26.875 -13.398 1 48.03 92 LYS A N 1
ATOM 729 C CA . LYS A 1 92 ? 15.484 -27.797 -13.266 1 48.03 92 LYS A CA 1
ATOM 730 C C . LYS A 1 92 ? 14.578 -27.391 -12.102 1 48.03 92 LYS A C 1
ATOM 732 O O . LYS A 1 92 ? 13.391 -27.141 -12.297 1 48.03 92 LYS A O 1
ATOM 737 N N . LYS A 1 93 ? 14.586 -28.391 -11.047 1 45.62 93 LYS A N 1
ATOM 738 C CA . LYS A 1 93 ? 13.633 -29.062 -10.148 1 45.62 93 LYS A CA 1
ATOM 739 C C . LYS A 1 93 ? 13.195 -28.125 -9.031 1 45.62 93 LYS A C 1
ATOM 741 O O . LYS A 1 93 ? 12.711 -28.578 -7.988 1 45.62 93 LYS A O 1
ATOM 746 N N . MET A 1 94 ? 13.672 -26.875 -8.906 1 45.66 94 MET A N 1
ATOM 747 C CA . MET A 1 94 ? 13.461 -26.422 -7.531 1 45.66 94 MET A CA 1
ATOM 748 C C . MET A 1 94 ? 11.977 -26.203 -7.254 1 45.66 94 MET A C 1
ATOM 750 O O . MET A 1 94 ? 11.367 -25.281 -7.805 1 45.66 94 MET A O 1
ATOM 754 N N . THR A 1 95 ? 11.305 -27.141 -7.25 1 48.75 95 THR A N 1
ATOM 755 C CA . THR A 1 95 ? 9.992 -27.078 -6.617 1 48.75 95 THR A CA 1
ATOM 756 C C . THR A 1 95 ? 10.031 -26.188 -5.371 1 48.75 95 THR A C 1
ATOM 758 O O . THR A 1 95 ? 9.578 -26.609 -4.301 1 48.75 95 THR A O 1
ATOM 761 N N . ARG A 1 96 ? 11.242 -25.406 -5.188 1 53.62 96 ARG A N 1
ATOM 762 C CA . ARG A 1 96 ? 11.461 -24.781 -3.887 1 53.62 96 ARG A CA 1
ATOM 763 C C . ARG A 1 96 ? 10.336 -23.812 -3.545 1 53.62 96 ARG A C 1
ATOM 765 O O . ARG A 1 96 ? 9.68 -23.281 -4.438 1 53.62 96 ARG A O 1
ATOM 772 N N . LYS A 1 97 ? 9.961 -23.922 -2.311 1 68.94 97 LYS A N 1
ATOM 773 C CA . LYS A 1 97 ? 8.945 -23.125 -1.61 1 68.94 97 LYS A CA 1
ATOM 774 C C . LYS A 1 97 ? 9.117 -21.641 -1.897 1 68.94 97 LYS A C 1
ATOM 776 O O . LYS A 1 97 ? 10.102 -21.031 -1.485 1 68.94 97 LYS A O 1
ATOM 781 N N . MET A 1 98 ? 8.336 -21.219 -2.906 1 79.38 98 MET A N 1
ATOM 782 C CA . MET A 1 98 ? 8.352 -19.797 -3.254 1 79.38 98 MET A CA 1
ATOM 783 C C . MET A 1 98 ? 8.016 -18.938 -2.041 1 79.38 98 MET A C 1
ATOM 785 O O . MET A 1 98 ? 8.539 -17.828 -1.895 1 79.38 98 MET A O 1
ATOM 789 N N . TRP A 1 99 ? 7.234 -19.578 -1.228 1 89.88 99 TRP A N 1
ATOM 790 C CA . TRP A 1 99 ? 6.754 -18.844 -0.057 1 89.88 99 TRP A CA 1
ATOM 791 C C . TRP A 1 99 ? 7.293 -19.469 1.228 1 89.88 99 TRP A C 1
ATOM 793 O O . TRP A 1 99 ? 7.41 -20.688 1.331 1 89.88 99 TRP A O 1
ATOM 803 N N . LYS A 1 100 ? 7.617 -18.656 2.076 1 89.25 100 LYS A N 1
ATOM 804 C CA . LYS A 1 100 ? 7.918 -19.062 3.447 1 89.25 100 LYS A CA 1
ATOM 805 C C . LYS A 1 100 ? 7.027 -18.328 4.445 1 89.25 100 LYS A C 1
ATOM 807 O O . LYS A 1 100 ? 6.98 -17.109 4.453 1 89.25 100 LYS A O 1
ATOM 812 N N . LYS A 1 101 ? 6.344 -19.141 5.23 1 92.25 101 LYS A N 1
ATOM 813 C CA . LYS A 1 101 ? 5.582 -18.547 6.324 1 92.25 101 LYS A CA 1
ATOM 814 C C . LYS A 1 101 ? 6.496 -18.172 7.492 1 92.25 101 LYS A C 1
ATOM 816 O O . LYS A 1 101 ? 7.312 -18.984 7.93 1 92.25 101 LYS A O 1
ATOM 821 N N . LEU A 1 102 ? 6.344 -17 8 1 91.19 102 LEU A N 1
ATOM 822 C CA . LEU A 1 102 ? 7.191 -16.547 9.102 1 91.19 102 LEU A CA 1
ATOM 823 C C . LEU A 1 102 ? 6.516 -16.797 10.445 1 91.19 102 LEU A C 1
ATOM 825 O O . LEU A 1 102 ? 5.301 -16.625 10.578 1 91.19 102 LEU A O 1
ATOM 829 N N . ARG A 1 103 ? 7.336 -17.062 11.305 1 87.62 103 ARG A N 1
ATOM 830 C CA . ARG A 1 103 ? 6.875 -17.188 12.68 1 87.62 103 ARG A CA 1
ATOM 831 C C . ARG A 1 103 ? 6.965 -15.852 13.406 1 87.62 103 ARG A C 1
ATOM 833 O O . ARG A 1 103 ? 7.93 -15.102 13.227 1 87.62 103 ARG A O 1
ATOM 840 N N . ILE A 1 104 ? 5.973 -15.531 14.086 1 81.31 104 ILE A N 1
ATOM 841 C CA . ILE A 1 104 ? 5.949 -14.273 14.82 1 81.31 104 ILE A CA 1
ATOM 842 C C . ILE A 1 104 ? 6.277 -14.531 16.297 1 81.31 104 ILE A C 1
ATOM 844 O O . ILE A 1 104 ? 5.676 -15.406 16.922 1 81.31 104 ILE A O 1
ATOM 848 N N . ASP A 1 105 ? 7.277 -13.805 16.641 1 83.12 105 ASP A N 1
ATOM 849 C CA . ASP A 1 105 ? 7.578 -13.781 18.062 1 83.12 105 ASP A CA 1
ATOM 850 C C . ASP A 1 105 ? 7.09 -12.484 18.703 1 83.12 105 ASP A C 1
ATOM 852 O O . ASP A 1 105 ? 7.32 -11.398 18.172 1 83.12 105 ASP A O 1
ATOM 856 N N . GLY A 1 106 ? 6.238 -12.594 19.781 1 80.44 106 GLY A N 1
ATOM 857 C CA . GLY A 1 106 ? 5.742 -11.406 20.469 1 80.44 106 GLY A CA 1
ATOM 858 C C . GLY A 1 106 ? 4.316 -11.055 20.094 1 80.44 106 GLY A C 1
ATOM 859 O O . GLY A 1 106 ? 3.527 -11.93 19.734 1 80.44 106 GLY A O 1
ATOM 860 N N . GLN A 1 107 ? 4.008 -9.719 20.25 1 76.69 107 GLN A N 1
ATOM 861 C CA . GLN A 1 107 ? 2.645 -9.273 19.984 1 76.69 107 GLN A CA 1
ATOM 862 C C . GLN A 1 107 ? 2.359 -9.227 18.484 1 76.69 107 GLN A C 1
ATOM 864 O O . GLN A 1 107 ? 3.17 -8.719 17.703 1 76.69 107 GLN A O 1
ATOM 869 N N . CYS A 1 108 ? 1.307 -9.883 18.125 1 77 108 CYS A N 1
ATOM 870 C CA . CYS A 1 108 ? 0.874 -9.867 16.734 1 77 108 CYS A CA 1
ATOM 871 C C . CYS A 1 108 ? -0.117 -8.734 16.484 1 77 108 CYS A C 1
ATOM 873 O O . CYS A 1 108 ? -0.925 -8.414 17.359 1 77 108 CYS A O 1
ATOM 875 N N . PRO A 1 109 ? -0.045 -8.039 15.352 1 78.56 109 PRO A N 1
ATOM 876 C CA . PRO A 1 109 ? -0.969 -6.949 15.031 1 78.56 109 PRO A CA 1
ATOM 877 C C . PRO A 1 109 ? -2.424 -7.406 14.961 1 78.56 109 PRO A C 1
ATOM 879 O O . PRO A 1 109 ? -3.328 -6.586 14.797 1 78.56 109 PRO A O 1
ATOM 882 N N . ASN A 1 110 ? -2.662 -8.773 15.234 1 85.69 110 ASN A N 1
ATOM 883 C CA . ASN A 1 110 ? -4.008 -9.328 15.188 1 85.69 110 ASN A CA 1
ATOM 884 C C . ASN A 1 110 ? -4.535 -9.414 13.758 1 85.69 110 ASN A C 1
ATOM 886 O O . ASN A 1 110 ? -3.902 -8.898 12.836 1 85.69 110 ASN A O 1
ATOM 890 N N . TYR A 1 111 ? -5.664 -10.047 13.539 1 93.5 111 TYR A N 1
ATOM 891 C CA . TYR A 1 111 ? -6.301 -10.211 12.234 1 93.5 111 TYR A CA 1
ATOM 892 C C . TYR A 1 111 ? -6.754 -8.867 11.68 1 93.5 111 TYR A C 1
ATOM 894 O O . TYR A 1 111 ? -7.59 -8.188 12.281 1 93.5 111 TYR A O 1
ATOM 902 N N . ARG A 1 112 ? -6.125 -8.477 10.492 1 95.5 112 ARG A N 1
ATOM 903 C CA . ARG A 1 112 ? -6.48 -7.156 9.984 1 95.5 112 ARG A CA 1
ATOM 904 C C . ARG A 1 112 ? -6.41 -7.121 8.461 1 95.5 112 ARG A C 1
ATOM 906 O O . ARG A 1 112 ? -5.766 -7.969 7.844 1 95.5 112 ARG A O 1
ATOM 913 N N . SER A 1 113 ? -7.133 -6.234 7.867 1 97 113 SER A N 1
ATOM 914 C CA . SER A 1 113 ? -7.109 -5.922 6.441 1 97 113 SER A CA 1
ATOM 915 C C . SER A 1 113 ? -7.148 -4.414 6.203 1 97 113 SER A C 1
ATOM 917 O O . SER A 1 113 ? -7.488 -3.648 7.105 1 97 113 SER A O 1
ATOM 919 N N . PHE A 1 114 ? -6.633 -4.023 5.008 1 96.69 114 PHE A N 1
ATOM 920 C CA . PHE A 1 114 ? -6.684 -2.633 4.57 1 96.69 114 PHE A CA 1
ATOM 921 C C . PHE A 1 114 ? -5.883 -1.74 5.512 1 96.69 114 PHE A C 1
ATOM 923 O O . PHE A 1 114 ? -6.301 -0.62 5.816 1 96.69 114 PHE A O 1
ATOM 930 N N . HIS A 1 115 ? -4.809 -2.254 6 1 96.69 115 HIS A N 1
ATOM 931 C CA . HIS A 1 115 ? -3.844 -1.516 6.809 1 96.69 115 HIS A CA 1
ATOM 932 C C . HIS A 1 115 ? -2.775 -0.867 5.938 1 96.69 115 HIS A C 1
ATOM 934 O O . HIS A 1 115 ? -2.693 -1.144 4.738 1 96.69 115 HIS A O 1
ATOM 940 N N . GLY A 1 116 ? -2.061 0.084 6.48 1 96.19 116 GLY A N 1
ATOM 941 C CA . GLY A 1 116 ? -0.836 0.589 5.883 1 96.19 116 GLY A CA 1
ATOM 942 C C . GLY A 1 116 ? 0.409 -0.114 6.387 1 96.19 116 GLY A C 1
ATOM 943 O O . GLY A 1 116 ? 0.442 -0.589 7.523 1 96.19 116 GLY A O 1
ATOM 944 N N . ALA A 1 117 ? 1.402 -0.147 5.535 1 96.56 117 ALA A N 1
ATOM 945 C CA . ALA A 1 117 ? 2.674 -0.749 5.926 1 96.56 117 ALA A CA 1
ATOM 946 C C . ALA A 1 117 ? 3.84 -0.093 5.195 1 96.56 117 ALA A C 1
ATOM 948 O O . ALA A 1 117 ? 3.697 0.342 4.047 1 96.56 117 ALA A O 1
ATOM 949 N N . CYS A 1 118 ? 4.918 -0.024 5.84 1 96 118 CYS A N 1
ATOM 950 C CA . CYS A 1 118 ? 6.164 0.431 5.227 1 96 118 CYS A CA 1
ATOM 951 C C . CYS A 1 118 ? 7.371 -0.161 5.945 1 96 118 CYS A C 1
ATOM 953 O O . CYS A 1 118 ? 7.23 -0.75 7.02 1 96 118 CYS A O 1
ATOM 955 N N . VAL A 1 119 ? 8.453 -0.063 5.348 1 94.5 119 VAL A N 1
ATOM 956 C CA . VAL A 1 119 ? 9.703 -0.584 5.887 1 94.5 119 VAL A CA 1
ATOM 957 C C . VAL A 1 119 ? 10.711 0.55 6.035 1 94.5 119 VAL A C 1
ATOM 959 O O . VAL A 1 119 ? 10.711 1.499 5.25 1 94.5 119 VAL A O 1
ATOM 962 N N . ASP A 1 120 ? 11.539 0.435 7.07 1 91.88 120 ASP A N 1
ATOM 963 C CA . ASP A 1 120 ? 12.547 1.482 7.227 1 91.88 120 ASP A CA 1
ATOM 964 C C . ASP A 1 120 ? 13.727 1.249 6.293 1 91.88 120 ASP A C 1
ATOM 966 O O . ASP A 1 120 ? 13.719 0.32 5.484 1 91.88 120 ASP A O 1
ATOM 970 N N . ALA A 1 121 ? 14.711 2.113 6.395 1 89.38 121 ALA A N 1
ATOM 971 C CA . ALA A 1 121 ? 15.828 2.127 5.453 1 89.38 121 ALA A CA 1
ATOM 972 C C . ALA A 1 121 ? 16.641 0.844 5.559 1 89.38 121 ALA A C 1
ATOM 974 O O . ALA A 1 121 ? 17.312 0.45 4.602 1 89.38 121 ALA A O 1
ATOM 975 N N . SER A 1 122 ? 16.641 0.163 6.73 1 89.62 122 SER A N 1
ATOM 976 C CA . SER A 1 122 ? 17.391 -1.074 6.902 1 89.62 122 SER A CA 1
ATOM 977 C C . SER A 1 122 ? 16.781 -2.213 6.098 1 89.62 122 SER A C 1
ATOM 979 O O . SER A 1 122 ? 17.453 -3.199 5.793 1 89.62 122 SER A O 1
ATOM 981 N N . GLY A 1 123 ? 15.516 -2.115 5.805 1 92.31 123 GLY A N 1
ATOM 982 C CA . GLY A 1 123 ? 14.797 -3.188 5.133 1 92.31 123 GLY A CA 1
ATOM 983 C C . GLY A 1 123 ? 14.398 -4.312 6.066 1 92.31 123 GLY A C 1
ATOM 984 O O . GLY A 1 123 ? 13.836 -5.32 5.625 1 92.31 123 GLY A O 1
ATOM 985 N N . CYS A 1 124 ? 14.648 -4.152 7.363 1 92.44 124 CYS A N 1
ATOM 986 C CA . CYS A 1 124 ? 14.43 -5.246 8.305 1 92.44 124 CYS A CA 1
ATOM 987 C C . CYS A 1 124 ? 13.352 -4.883 9.32 1 92.44 124 CYS A C 1
ATOM 989 O O . CYS A 1 124 ? 12.852 -5.75 10.031 1 92.44 124 CYS A O 1
ATOM 991 N N . CYS A 1 125 ? 13.07 -3.629 9.367 1 93.25 125 CYS A N 1
ATOM 992 C CA . CYS A 1 125 ? 12.047 -3.182 10.312 1 93.25 125 CYS A CA 1
ATOM 993 C C . CYS A 1 125 ? 10.797 -2.709 9.578 1 93.25 125 CYS A C 1
ATOM 995 O O . CYS A 1 125 ? 10.828 -1.69 8.891 1 93.25 125 CYS A O 1
ATOM 997 N N . VAL A 1 126 ? 9.719 -3.42 9.812 1 93.81 126 VAL A N 1
ATOM 998 C CA . VAL A 1 126 ? 8.461 -3.135 9.133 1 93.81 126 VAL A CA 1
ATOM 999 C C . VAL A 1 126 ? 7.473 -2.514 10.117 1 93.81 126 VAL A C 1
ATOM 1001 O O . VAL A 1 126 ? 7.363 -2.963 11.258 1 93.81 126 VAL A O 1
ATOM 1004 N N . TYR A 1 127 ? 6.816 -1.505 9.656 1 94.44 127 TYR A N 1
ATOM 1005 C CA . TYR A 1 127 ? 5.781 -0.839 10.438 1 94.44 127 TYR A CA 1
ATOM 1006 C C . TYR A 1 127 ? 4.402 -1.066 9.828 1 94.44 127 TYR A C 1
ATOM 1008 O O . TYR A 1 127 ? 4.215 -0.89 8.617 1 94.44 127 TYR A O 1
ATOM 1016 N N . ILE A 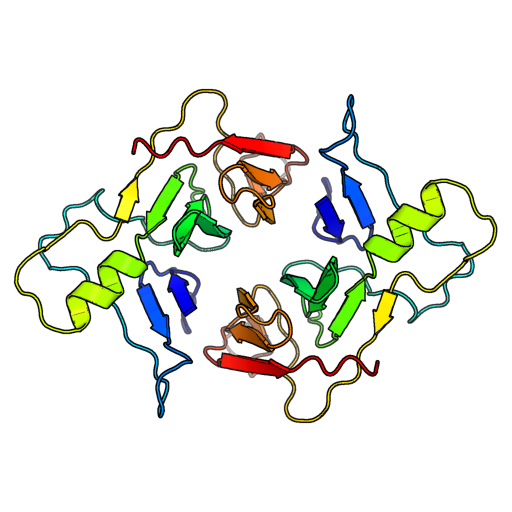1 128 ? 3.496 -1.512 10.648 1 95.19 128 ILE A N 1
ATOM 1017 C CA . ILE A 1 128 ? 2.111 -1.76 10.258 1 95.19 128 ILE A CA 1
ATOM 1018 C C . ILE A 1 128 ? 1.183 -0.836 11.047 1 95.19 128 ILE A C 1
ATOM 1020 O O . ILE A 1 128 ? 1.287 -0.737 12.273 1 95.19 128 ILE A O 1
ATOM 1024 N N . PHE A 1 129 ? 0.288 -0.175 10.352 1 95.12 129 PHE A N 1
ATOM 1025 C CA . PHE A 1 129 ? -0.594 0.769 11.031 1 95.12 129 PHE A CA 1
ATOM 1026 C C . PHE A 1 129 ? -2.037 0.583 10.57 1 95.12 129 PHE A C 1
ATOM 1028 O O . PHE A 1 129 ? -2.307 0.473 9.375 1 95.12 129 PHE A O 1
ATOM 1035 N N . GLY A 1 130 ? -2.883 0.625 11.539 1 94.38 130 GLY A N 1
ATOM 1036 C CA . GLY A 1 130 ? -4.312 0.703 11.281 1 94.38 130 GLY A CA 1
ATOM 1037 C C . GLY A 1 130 ? -4.883 -0.573 10.695 1 94.38 130 GLY A C 1
ATOM 1038 O O . GLY A 1 130 ? -4.43 -1.672 11.023 1 94.38 130 GLY A O 1
ATOM 1039 N N . GLY A 1 131 ? -5.953 -0.305 9.836 1 94.5 131 GLY A N 1
ATOM 1040 C CA . GLY A 1 131 ? -6.656 -1.392 9.172 1 94.5 131 GLY A CA 1
ATOM 1041 C C . GLY A 1 131 ? -7.961 -1.763 9.852 1 94.5 131 GLY A C 1
ATOM 1042 O O . GLY A 1 131 ? -8.281 -1.238 10.922 1 94.5 131 GLY A O 1
ATOM 1043 N N . MET A 1 132 ? -8.617 -2.578 9.156 1 93.62 132 MET A N 1
ATOM 1044 C CA . MET A 1 132 ? -9.875 -3.121 9.664 1 93.62 132 MET A CA 1
ATOM 1045 C C . MET A 1 132 ? -9.617 -4.34 10.547 1 93.62 132 MET A C 1
ATOM 1047 O O . MET A 1 132 ? -8.836 -5.219 10.18 1 93.62 132 MET A O 1
ATOM 1051 N N . VAL A 1 133 ? -10.258 -4.348 11.758 1 92.5 133 VAL A N 1
ATOM 1052 C CA . VAL A 1 133 ? -10.172 -5.469 12.688 1 92.5 133 VAL A CA 1
ATOM 1053 C C . VAL A 1 133 ? -11.578 -5.859 13.148 1 92.5 133 VAL A C 1
ATOM 1055 O O . VAL A 1 133 ? -12.539 -5.125 12.922 1 92.5 133 VAL A O 1
ATOM 1058 N N . ASP A 1 134 ? -11.594 -7.098 13.633 1 86 134 ASP A N 1
ATOM 1059 C CA . ASP A 1 134 ? -12.891 -7.504 14.18 1 86 134 ASP A CA 1
ATOM 1060 C C . ASP A 1 134 ? -13.227 -6.715 15.438 1 86 134 ASP A C 1
ATOM 1062 O O . ASP A 1 134 ? -12.352 -6.445 16.266 1 86 134 ASP A O 1
ATOM 1066 N N . GLY A 1 135 ? -14.422 -6.012 15.359 1 74.25 135 GLY A N 1
ATOM 1067 C CA . GLY A 1 135 ? -14.883 -5.32 16.547 1 74.25 135 GLY A CA 1
ATOM 1068 C C . GLY A 1 135 ? -15.859 -6.137 17.375 1 74.25 135 GLY A C 1
ATOM 1069 O O . GLY A 1 135 ? -16.219 -7.254 17 1 74.25 135 GLY A O 1
ATOM 1070 N N . LEU A 1 136 ? -16.016 -5.605 18.625 1 60.34 136 LEU A N 1
ATOM 1071 C CA . LEU A 1 136 ? -17.016 -6.195 19.516 1 60.34 136 LEU A CA 1
ATOM 1072 C C . LEU A 1 136 ? -18.406 -6.074 18.906 1 60.34 136 LEU A C 1
ATOM 1074 O O . LEU A 1 136 ? -18.75 -5.047 18.312 1 60.34 136 LEU A O 1
ATOM 1078 N N . VAL A 1 137 ? -18.938 -7.195 18.438 1 52.25 137 VAL A N 1
ATOM 1079 C CA . VAL A 1 137 ? -20.312 -7.207 17.953 1 52.25 137 VAL A CA 1
ATOM 1080 C C . VAL A 1 137 ? -21.203 -6.434 18.922 1 52.25 137 VAL A C 1
ATOM 1082 O O . VAL A 1 137 ? -21.281 -6.758 20.109 1 52.25 137 VAL A O 1
ATOM 1085 N N . HIS A 1 138 ? -21.281 -5.086 18.797 1 49.12 138 HIS A N 1
ATOM 1086 C CA . HIS A 1 138 ? -22.422 -4.547 19.516 1 49.12 138 HIS A CA 1
ATOM 1087 C C . HIS A 1 138 ? -23.734 -4.91 18.828 1 49.12 138 HIS A C 1
ATOM 1089 O O . HIS A 1 138 ? -23.781 -5.055 17.609 1 49.12 138 HIS A O 1
ATOM 1095 N N . PRO A 1 139 ? -24.734 -5.312 19.656 1 50.12 139 PRO A N 1
ATOM 1096 C CA . PRO A 1 139 ? -26.062 -5.668 19.141 1 50.12 139 PRO A CA 1
ATOM 1097 C C . PRO A 1 139 ? -26.5 -4.77 17.984 1 50.12 139 PRO A C 1
ATOM 1099 O O . PRO A 1 139 ? -27.203 -5.23 17.078 1 50.12 139 PRO A O 1
ATOM 1102 N N . SER A 1 140 ? -26.438 -3.477 18.172 1 47.03 140 SER A N 1
ATOM 1103 C CA . SER A 1 140 ? -27.062 -2.562 17.234 1 47.03 140 SER A CA 1
ATOM 1104 C C . SER A 1 140 ? -26.203 -2.369 15.992 1 47.03 140 SER A C 1
ATOM 1106 O O . SER A 1 140 ? -26.656 -1.8 14.992 1 47.03 140 SER A O 1
ATOM 1108 N N . GLU A 1 141 ? -24.906 -2.473 16.125 1 50.81 141 GLU A N 1
ATOM 1109 C CA . GLU A 1 141 ? -24.047 -2.223 14.984 1 50.81 141 GLU A CA 1
ATOM 1110 C C . GLU A 1 141 ? -23.641 -3.527 14.297 1 50.81 141 GLU A C 1
ATOM 1112 O O . GLU A 1 141 ? -23.266 -4.496 14.961 1 50.81 141 GLU A O 1
ATOM 1117 N N . ALA A 1 142 ? -24.234 -3.834 13.133 1 47.25 142 ALA A N 1
ATOM 1118 C CA . ALA A 1 142 ? -24.141 -5.066 12.352 1 47.25 142 ALA A CA 1
ATOM 1119 C C . ALA A 1 142 ? -22.734 -5.656 12.438 1 47.25 142 ALA A C 1
ATOM 1121 O O . ALA A 1 142 ? -22.562 -6.844 12.734 1 47.25 142 ALA A O 1
ATOM 1122 N N . LEU A 1 143 ? -21.719 -5.305 11.617 1 55.19 143 LEU A N 1
ATOM 1123 C CA . LEU A 1 143 ? -20.719 -6.285 11.211 1 55.19 143 LEU A CA 1
ATOM 1124 C C . LEU A 1 143 ? -19.422 -6.094 12 1 55.19 143 LEU A C 1
ATOM 1126 O O . LEU A 1 143 ? -18.406 -6.691 11.672 1 55.19 143 LEU A O 1
ATOM 1130 N N . GLY A 1 144 ? -19.578 -5.766 13.258 1 71.94 144 GLY A N 1
ATOM 1131 C CA . GLY A 1 144 ? -18.531 -5.902 14.266 1 71.94 144 GLY A CA 1
ATOM 1132 C C . GLY A 1 144 ? -17.141 -5.578 13.734 1 71.94 144 GLY A C 1
ATOM 1133 O O . GLY A 1 144 ? -16.172 -6.242 14.086 1 71.94 144 GLY A O 1
ATOM 1134 N N . MET A 1 145 ? -17.125 -4.715 12.812 1 75.19 145 MET A N 1
ATOM 1135 C CA . MET A 1 145 ? -15.789 -4.332 12.352 1 75.19 145 MET A CA 1
ATOM 1136 C C . MET A 1 145 ? -15.438 -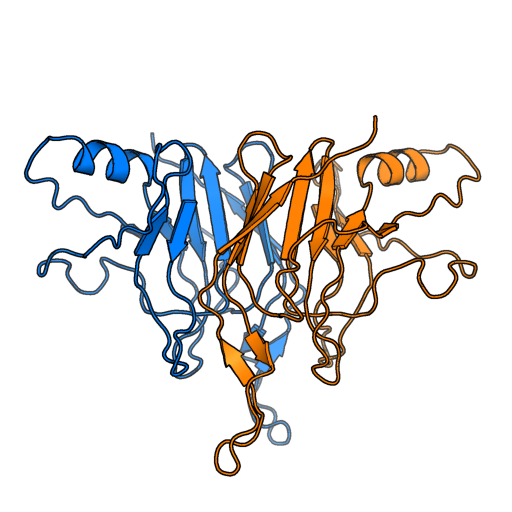2.922 12.812 1 75.19 145 MET A C 1
ATOM 1138 O O . MET A 1 145 ? -16.312 -2.076 12.969 1 75.19 145 MET A O 1
ATOM 1142 N N . ARG A 1 146 ? -14.195 -2.721 13.203 1 82 146 ARG A N 1
ATOM 1143 C CA . ARG A 1 146 ? -13.688 -1.387 13.516 1 82 146 ARG A CA 1
ATOM 1144 C C . ARG A 1 146 ? -12.328 -1.153 12.867 1 82 146 ARG A C 1
ATOM 1146 O O . ARG A 1 146 ? -11.68 -2.098 12.414 1 82 146 ARG A O 1
ATOM 1153 N N . PHE A 1 147 ? -11.969 0.115 12.82 1 83.12 147 PHE A N 1
ATOM 1154 C CA . PHE A 1 147 ? -10.617 0.463 12.391 1 83.12 147 PHE A CA 1
ATOM 1155 C C . PHE A 1 147 ? -9.711 0.679 13.586 1 83.12 147 PHE A C 1
ATOM 1157 O O . PHE A 1 147 ? -10.102 1.323 14.562 1 83.12 147 PHE A O 1
ATOM 1164 N N . ASP A 1 148 ? -8.523 0.078 13.508 1 81.25 148 ASP A N 1
ATOM 1165 C CA . ASP A 1 148 ? -7.523 0.129 14.57 1 81.25 148 ASP A CA 1
ATOM 1166 C C . ASP A 1 148 ? -6.574 1.31 14.375 1 81.25 148 ASP A C 1
ATOM 1168 O O . ASP A 1 148 ? -6.285 1.698 13.234 1 81.25 148 ASP A O 1
ATOM 1172 N N . GLY A 1 149 ? -6.203 1.972 15.398 1 82.44 149 GLY A N 1
ATOM 1173 C CA . GLY A 1 149 ? -5.273 3.088 15.312 1 82.44 149 GLY A CA 1
ATOM 1174 C C . GLY A 1 149 ? -3.922 2.783 15.93 1 82.44 149 GLY A C 1
ATOM 1175 O O . GLY A 1 149 ? -3.217 3.693 16.375 1 82.44 149 GLY A O 1
ATOM 1176 N N . HIS A 1 150 ? -3.555 1.473 16 1 86.25 150 HIS A N 1
ATOM 1177 C CA . HIS A 1 150 ? -2.293 1.087 16.625 1 86.25 150 HIS A CA 1
ATOM 1178 C C . HIS A 1 150 ? -1.184 0.951 15.586 1 86.25 150 HIS A C 1
ATOM 1180 O O . HIS A 1 150 ? -1.441 0.581 14.438 1 86.25 150 HIS A O 1
ATOM 1186 N N . LEU A 1 151 ? 0.021 1.3 16.047 1 89 151 LEU A N 1
ATOM 1187 C CA . LEU A 1 151 ? 1.244 1.083 15.281 1 89 151 LEU A CA 1
ATOM 1188 C C . LEU A 1 151 ? 1.996 -0.141 15.797 1 89 151 LEU A C 1
ATOM 1190 O O . LEU A 1 151 ? 2.25 -0.263 17 1 89 151 LEU A O 1
ATOM 1194 N N . TYR A 1 152 ? 2.289 -1.042 14.883 1 89.62 152 TYR A N 1
ATOM 1195 C CA . TYR A 1 152 ? 3.088 -2.223 15.188 1 89.62 152 TYR A CA 1
ATOM 1196 C C . TYR A 1 152 ? 4.434 -2.172 14.477 1 89.62 152 TYR A C 1
ATOM 1198 O O . TYR A 1 152 ? 4.512 -1.742 13.32 1 89.62 152 TYR A O 1
ATOM 1206 N N . GLN A 1 153 ? 5.398 -2.602 15.219 1 88.06 153 GLN A N 1
ATOM 1207 C CA . GLN A 1 153 ? 6.73 -2.756 14.641 1 88.06 153 GLN A CA 1
ATOM 1208 C C . GLN A 1 153 ? 7.137 -4.223 14.578 1 88.06 153 GLN A C 1
ATOM 1210 O O . GLN A 1 153 ? 7.043 -4.945 15.57 1 88.06 153 GLN A O 1
ATOM 1215 N N . VAL A 1 154 ? 7.559 -4.664 13.367 1 86.69 154 VAL A N 1
ATOM 1216 C CA . VAL A 1 154 ? 7.988 -6.043 13.141 1 86.69 154 VAL A CA 1
ATOM 1217 C C . VAL A 1 154 ? 9.438 -6.062 12.664 1 86.69 154 VAL A C 1
ATOM 1219 O O . VAL A 1 154 ? 9.766 -5.465 11.641 1 86.69 154 VAL A O 1
ATOM 1222 N N . GLU A 1 155 ? 10.258 -6.758 13.438 1 88.75 155 GLU A N 1
ATOM 1223 C CA . GLU A 1 155 ? 11.656 -6.926 13.062 1 88.75 155 GLU A CA 1
ATOM 1224 C C . GLU A 1 155 ? 11.891 -8.266 12.375 1 88.75 155 GLU A C 1
ATOM 1226 O O . GLU A 1 155 ? 11.594 -9.32 12.945 1 88.75 155 GLU A O 1
ATOM 1231 N N . LEU A 1 156 ? 12.344 -8.203 11.172 1 87.94 156 LEU A N 1
ATOM 1232 C CA . LEU A 1 156 ? 12.656 -9.414 10.414 1 87.94 156 LEU A CA 1
ATOM 1233 C C . LEU A 1 156 ? 14.023 -9.961 10.812 1 87.94 156 LEU A C 1
ATOM 1235 O O . LEU A 1 156 ? 15.047 -9.289 10.633 1 87.94 156 LEU A O 1
ATOM 1239 N N . VAL A 1 157 ? 14 -11.016 11.469 1 81.88 157 VAL A N 1
ATOM 1240 C CA . VAL A 1 157 ? 15.25 -11.695 11.805 1 81.88 157 VAL A CA 1
ATOM 1241 C C . VAL A 1 157 ? 15.523 -12.805 10.789 1 81.88 157 VAL A C 1
ATOM 1243 O O . VAL A 1 157 ? 14.797 -13.797 10.734 1 81.88 157 VAL A O 1
ATOM 1246 N N . LEU A 1 158 ? 16.156 -12.445 9.773 1 62.31 158 LEU A N 1
ATOM 1247 C CA . LEU A 1 158 ? 16.469 -13.438 8.75 1 62.31 158 LEU A CA 1
ATOM 1248 C C . LEU A 1 158 ? 17.656 -14.305 9.172 1 62.31 158 LEU A C 1
ATOM 1250 O O . LEU A 1 158 ? 18.656 -13.789 9.68 1 62.31 158 LEU A O 1
ATOM 1254 N N . HIS A 1 159 ? 17.406 -15.445 9.68 1 55.12 159 HIS A N 1
ATOM 1255 C CA . HIS A 1 159 ? 18.469 -16.344 10.109 1 55.12 159 HIS A CA 1
ATOM 1256 C C . HIS A 1 159 ? 19.453 -16.609 8.977 1 55.12 159 HIS A C 1
ATOM 1258 O O . HIS A 1 159 ? 19.062 -17.094 7.914 1 55.12 159 HIS A O 1
ATOM 1264 N N . LEU A 1 160 ? 20.312 -15.664 8.766 1 41.31 160 LEU A N 1
ATOM 1265 C CA . LEU A 1 160 ? 21.438 -16.078 7.938 1 41.31 160 LEU A CA 1
ATOM 1266 C C . LEU A 1 160 ? 22.078 -17.344 8.5 1 41.31 160 LEU A C 1
ATOM 1268 O O . LEU A 1 160 ? 22.078 -17.562 9.711 1 41.31 160 LEU A O 1
ATOM 1272 N N . MET B 1 1 ? 8.289 8.359 9.32 1 91.75 1 MET B N 1
ATOM 1273 C CA . MET B 1 1 ? 7.059 7.824 8.75 1 91.75 1 MET B CA 1
ATOM 1274 C C . MET B 1 1 ? 5.984 8.906 8.664 1 91.75 1 MET B C 1
ATOM 1276 O O . MET B 1 1 ? 5.848 9.727 9.578 1 91.75 1 MET B O 1
ATOM 1280 N N . VAL B 1 2 ? 5.234 8.742 7.559 1 93.56 2 VAL B N 1
ATOM 1281 C CA . VAL B 1 2 ? 4.137 9.672 7.324 1 93.56 2 VAL B CA 1
ATOM 1282 C C . VAL B 1 2 ? 2.83 8.906 7.148 1 93.56 2 VAL B C 1
ATOM 1284 O O . VAL B 1 2 ? 2.795 7.875 6.469 1 93.56 2 VAL B O 1
ATOM 1287 N N . LEU B 1 3 ? 1.839 9.375 7.82 1 95.25 3 LEU B N 1
ATOM 1288 C CA . LEU B 1 3 ? 0.477 8.883 7.641 1 95.25 3 LEU B CA 1
ATOM 1289 C C . LEU B 1 3 ? -0.412 9.961 7.031 1 95.25 3 LEU B C 1
ATOM 1291 O O . LEU B 1 3 ? -0.432 11.102 7.508 1 95.25 3 LEU B O 1
ATOM 1295 N N . PHE B 1 4 ? -1.014 9.625 5.953 1 95.81 4 PHE B N 1
ATOM 1296 C CA . PHE B 1 4 ? -1.938 10.555 5.312 1 95.81 4 PHE B CA 1
ATOM 1297 C C . PHE B 1 4 ? -3.277 9.883 5.035 1 95.81 4 PHE B C 1
ATOM 1299 O O . PHE B 1 4 ? -3.33 8.836 4.387 1 95.81 4 PHE B O 1
ATOM 1306 N N . GLY B 1 5 ? -4.352 10.523 5.523 1 96.44 5 GLY B N 1
ATOM 1307 C CA . GLY B 1 5 ? -5.703 10.125 5.156 1 96.44 5 GLY B CA 1
ATOM 1308 C C . GLY B 1 5 ? -6.109 8.789 5.734 1 96.44 5 GLY B C 1
ATOM 1309 O O . GLY B 1 5 ? -5.652 8.406 6.816 1 96.44 5 GLY B O 1
ATOM 1310 N N . GLY B 1 6 ? -7.047 8.125 5.078 1 96.69 6 GLY B N 1
ATOM 1311 C CA . GLY B 1 6 ? -7.613 6.871 5.555 1 96.69 6 GLY B CA 1
ATOM 1312 C C . GLY B 1 6 ? -8.914 7.051 6.312 1 96.69 6 GLY B C 1
ATOM 1313 O O . GLY B 1 6 ? -9.609 8.055 6.129 1 96.69 6 GLY B O 1
ATOM 1314 N N . ARG B 1 7 ? -9.219 5.945 7.047 1 95.19 7 ARG B N 1
ATOM 1315 C CA . ARG B 1 7 ? -10.461 5.957 7.82 1 95.19 7 ARG B CA 1
ATOM 1316 C C . ARG B 1 7 ? -10.172 6.105 9.312 1 95.19 7 ARG B C 1
ATOM 1318 O O . ARG B 1 7 ? -9.242 5.488 9.836 1 95.19 7 ARG B O 1
ATOM 1325 N N . GLY B 1 8 ? -11.039 6.945 9.875 1 91.75 8 GLY B N 1
ATOM 1326 C CA . GLY B 1 8 ? -10.969 7.094 11.32 1 91.75 8 GLY B CA 1
ATOM 1327 C C . GLY B 1 8 ? -11.836 6.094 12.062 1 91.75 8 GLY B C 1
ATOM 1328 O O . GLY B 1 8 ? -12.438 5.215 11.453 1 91.75 8 GLY B O 1
ATOM 1329 N N . SER B 1 9 ? -11.891 6.199 13.398 1 85.75 9 SER B N 1
ATOM 1330 C CA . SER B 1 9 ? -12.555 5.25 14.281 1 85.75 9 SER B CA 1
ATOM 1331 C C . SER B 1 9 ? -14.062 5.23 14.031 1 85.75 9 SER B C 1
ATOM 1333 O O . SER B 1 9 ? -14.727 4.223 14.297 1 85.75 9 SER B O 1
ATOM 1335 N N . GLU B 1 10 ? -14.617 6.328 13.547 1 86.94 10 GLU B N 1
ATOM 1336 C CA . GLU B 1 10 ? -16.047 6.387 13.25 1 86.94 10 GLU B CA 1
ATOM 1337 C C . GLU B 1 10 ? -16.312 6.191 11.758 1 86.94 10 GLU B C 1
ATOM 1339 O O . GLU B 1 10 ? -17.328 6.652 11.234 1 86.94 10 GLU B O 1
ATOM 1344 N N . PHE B 1 11 ? -15.367 5.777 11.055 1 89.38 11 PHE B N 1
ATOM 1345 C CA . PHE B 1 11 ? -15.453 5.422 9.641 1 89.38 11 PHE B CA 1
ATOM 1346 C C . PHE B 1 11 ? -15.398 6.664 8.766 1 89.38 11 PHE B C 1
ATOM 1348 O O . PHE B 1 11 ? -15.617 6.586 7.555 1 89.38 11 PHE B O 1
ATOM 1355 N N . GLU B 1 12 ? -15.086 7.793 9.359 1 94.12 12 GLU B N 1
ATOM 1356 C CA . GLU B 1 12 ? -14.953 9 8.547 1 94.12 12 GLU B CA 1
ATOM 1357 C C . GLU B 1 12 ? -13.703 8.938 7.672 1 94.12 12 GLU B C 1
ATOM 1359 O O . GLU B 1 12 ? -12.688 8.359 8.062 1 94.12 12 GLU B O 1
ATOM 1364 N N . VAL B 1 13 ? -13.789 9.484 6.496 1 96.88 13 VAL B N 1
ATOM 1365 C CA . VAL B 1 13 ? -12.656 9.586 5.59 1 96.88 13 VAL B CA 1
ATOM 1366 C C . VAL B 1 13 ? -11.867 10.859 5.883 1 96.88 13 VAL B C 1
ATOM 1368 O O . VAL B 1 13 ? -12.445 11.945 5.98 1 96.88 13 VAL B O 1
ATOM 1371 N N . LEU B 1 14 ? -10.539 10.773 6.02 1 95.81 14 LEU B N 1
ATOM 1372 C CA . LEU B 1 14 ? -9.703 11.836 6.57 1 95.81 14 LEU B CA 1
ATOM 1373 C C . LEU B 1 14 ? -8.711 12.336 5.527 1 95.81 14 LEU B C 1
ATOM 1375 O O . LEU B 1 14 ? -8.492 11.688 4.504 1 95.81 14 LEU B O 1
ATOM 1379 N N . ASN B 1 15 ? -8.125 13.5 5.75 1 94.88 15 ASN B N 1
ATOM 1380 C CA . ASN B 1 15 ? -7 14.016 4.98 1 94.88 15 ASN B CA 1
ATOM 1381 C C . ASN B 1 15 ? -5.906 14.578 5.887 1 94.88 15 ASN B C 1
ATOM 1383 O O . ASN B 1 15 ? -5.156 15.469 5.488 1 94.88 15 ASN B O 1
ATOM 1387 N N . ASP B 1 16 ? -5.879 14.156 7.113 1 92.56 16 ASP B N 1
ATOM 1388 C CA . ASP B 1 16 ? -4.852 14.609 8.047 1 92.56 16 ASP B CA 1
ATOM 1389 C C . ASP B 1 16 ? -3.498 13.984 7.715 1 92.56 16 ASP B C 1
ATOM 1391 O O . ASP B 1 16 ? -3.428 12.969 7.016 1 92.56 16 ASP B O 1
ATOM 1395 N N . VAL B 1 17 ? -2.467 14.672 8.156 1 92.75 17 VAL B N 1
ATOM 1396 C CA . VAL B 1 17 ? -1.093 14.211 8 1 92.75 17 VAL B CA 1
ATOM 1397 C C . VAL B 1 17 ? -0.44 14.047 9.375 1 92.75 17 VAL B C 1
ATOM 1399 O O . VAL B 1 17 ? -0.505 14.953 10.203 1 92.75 17 VAL B O 1
ATOM 1402 N N . TRP B 1 18 ? 0.105 12.891 9.578 1 92.5 18 TRP B N 1
ATOM 1403 C CA . TRP B 1 18 ? 0.825 12.609 10.812 1 92.5 18 TRP B CA 1
ATOM 1404 C C . TRP B 1 18 ? 2.26 12.18 10.523 1 92.5 18 TRP B C 1
ATOM 1406 O O . TRP B 1 18 ? 2.51 11.422 9.586 1 92.5 18 TRP B O 1
ATOM 1416 N N . LEU B 1 19 ? 3.105 12.688 11.367 1 90.75 19 LEU B N 1
ATOM 1417 C CA . LEU B 1 19 ? 4.52 12.336 11.289 1 90.75 19 LEU B CA 1
ATOM 1418 C C . LEU B 1 19 ? 4.949 11.516 12.5 1 90.75 19 LEU B C 1
ATOM 1420 O O . LEU B 1 19 ? 4.52 11.789 13.625 1 90.75 19 LEU B O 1
ATOM 1424 N N . PHE B 1 20 ? 5.688 10.523 12.242 1 91.5 20 PHE B N 1
ATOM 1425 C CA . PHE B 1 20 ? 6.301 9.68 13.266 1 91.5 20 PHE B CA 1
ATOM 1426 C C . PHE B 1 20 ? 7.793 9.516 13 1 91.5 20 PHE B C 1
ATOM 1428 O O . PHE B 1 20 ? 8.195 8.852 12.047 1 91.5 20 PHE B O 1
ATOM 1435 N N . ASP B 1 21 ? 8.609 10.125 13.883 1 86.75 21 ASP B N 1
ATOM 1436 C CA . ASP B 1 21 ? 10.055 10.086 13.734 1 86.75 21 ASP B CA 1
ATOM 1437 C C . ASP B 1 21 ? 10.664 8.961 14.57 1 86.75 21 ASP B C 1
ATOM 1439 O O . ASP B 1 21 ? 10.812 9.102 15.789 1 86.75 21 ASP B O 1
ATOM 1443 N N . ILE B 1 22 ? 11.094 7.961 13.922 1 84.94 22 ILE B N 1
ATOM 1444 C CA . ILE B 1 22 ? 11.57 6.762 14.602 1 84.94 22 ILE B CA 1
ATOM 1445 C C . ILE B 1 22 ? 12.945 7.027 15.211 1 84.94 22 ILE B C 1
ATOM 1447 O O . ILE B 1 22 ? 13.383 6.301 16.109 1 84.94 22 ILE B O 1
ATOM 1451 N N . SER B 1 23 ? 13.609 7.996 14.727 1 84.19 23 SER B N 1
ATOM 1452 C CA . SER B 1 23 ? 14.938 8.312 15.242 1 84.19 23 SER B CA 1
ATOM 1453 C C . SER B 1 23 ? 14.852 9.055 16.578 1 84.19 23 SER B C 1
ATOM 1455 O O . SER B 1 23 ? 15.844 9.172 17.297 1 84.19 23 SER B O 1
ATOM 1457 N N . ASP B 1 24 ? 13.672 9.547 16.875 1 84.56 24 ASP B N 1
ATOM 1458 C CA . ASP B 1 24 ? 13.469 10.242 18.156 1 84.56 24 ASP B CA 1
ATOM 1459 C C . ASP B 1 24 ? 13.586 9.273 19.328 1 84.56 24 ASP B C 1
ATOM 1461 O O . ASP B 1 24 ? 13.203 8.109 19.219 1 84.56 24 ASP B O 1
ATOM 1465 N N . GLN B 1 25 ? 14.164 9.688 20.422 1 87.56 25 GLN B N 1
ATOM 1466 C CA . GLN B 1 25 ? 14.289 8.875 21.625 1 87.56 25 GLN B CA 1
ATOM 1467 C C . GLN B 1 25 ? 12.93 8.391 22.109 1 87.56 25 GLN B C 1
ATOM 1469 O O . GLN B 1 25 ? 12.789 7.25 22.562 1 87.56 25 GLN B O 1
ATOM 1474 N N . TYR B 1 26 ? 11.984 9.32 22 1 88.81 26 TYR B N 1
ATOM 1475 C CA . TYR B 1 26 ? 10.602 9.008 22.344 1 88.81 26 TYR B CA 1
ATOM 1476 C C . TYR B 1 26 ? 9.664 9.289 21.172 1 88.81 26 TYR B C 1
ATOM 1478 O O . TYR B 1 26 ? 8.953 10.297 21.172 1 88.81 26 TYR B O 1
ATOM 1486 N N . PRO B 1 27 ? 9.664 8.328 20.25 1 87.69 27 PRO B N 1
ATOM 1487 C CA . PRO B 1 27 ? 8.859 8.594 19.062 1 87.69 27 PRO B CA 1
ATOM 1488 C C . PRO B 1 27 ? 7.367 8.727 19.375 1 87.69 27 PRO B C 1
ATOM 1490 O O . PRO B 1 27 ? 6.82 7.941 20.156 1 87.69 27 PRO B O 1
ATOM 1493 N N . LYS B 1 28 ? 6.746 9.82 18.859 1 89.56 28 LYS B N 1
ATOM 1494 C CA . LYS B 1 28 ? 5.309 10.062 18.969 1 89.56 28 LYS B CA 1
ATOM 1495 C C . LYS B 1 28 ? 4.738 10.594 17.656 1 89.56 28 LYS B C 1
ATOM 1497 O O . LYS B 1 28 ? 5.461 11.18 16.859 1 89.56 28 LYS B O 1
ATOM 1502 N N . TRP B 1 29 ? 3.48 10.312 17.516 1 92.44 29 TRP B N 1
ATOM 1503 C CA . TRP B 1 29 ? 2.791 10.883 16.359 1 92.44 29 TRP B CA 1
ATOM 1504 C C . TRP B 1 29 ? 2.592 12.383 16.531 1 92.44 29 TRP B C 1
ATOM 1506 O O . TRP B 1 29 ? 2.162 12.844 17.594 1 92.44 29 TRP B O 1
ATOM 1516 N N . LYS B 1 30 ? 2.988 13.109 15.5 1 88.19 30 LYS B N 1
ATOM 1517 C CA . LYS B 1 30 ? 2.729 14.547 15.438 1 88.19 30 LYS B CA 1
ATOM 1518 C C . LYS B 1 30 ? 1.861 14.891 14.234 1 88.19 30 LYS B C 1
ATOM 1520 O O . LYS B 1 30 ? 2.203 14.555 13.094 1 88.19 30 LYS B O 1
ATOM 1525 N N . GLU B 1 31 ? 0.771 15.508 14.523 1 90.25 31 GLU B N 1
ATOM 1526 C CA . GLU B 1 31 ? -0.091 15.938 13.43 1 90.25 31 GLU B CA 1
ATOM 1527 C C . GLU B 1 31 ? 0.441 17.203 12.773 1 90.25 31 GLU B C 1
ATOM 1529 O O . GLU B 1 31 ? 0.84 18.141 13.461 1 90.25 31 GLU B O 1
ATOM 1534 N N . LEU B 1 32 ? 0.481 17.172 11.461 1 83.62 32 LEU B N 1
ATOM 1535 C CA . LEU B 1 32 ? 0.766 18.391 10.711 1 83.62 32 LEU B CA 1
ATOM 1536 C C . LEU B 1 32 ? -0.515 19.172 10.43 1 83.62 32 LEU B C 1
ATOM 1538 O O . LEU B 1 32 ? -1.392 18.688 9.703 1 83.62 32 LEU B O 1
ATOM 1542 N N . LYS B 1 33 ? -0.654 20.234 11.039 1 78.44 33 LYS B N 1
ATOM 1543 C CA . LYS B 1 33 ? -1.85 21.062 10.867 1 78.44 33 LYS B CA 1
ATOM 1544 C C . LYS B 1 33 ? -1.654 22.094 9.758 1 78.44 33 LYS B C 1
ATOM 1546 O O . LYS B 1 33 ? -0.571 22.672 9.617 1 78.44 33 LYS B O 1
ATOM 1551 N N . TYR B 1 34 ? -2.611 22.016 8.922 1 69.06 34 TYR B N 1
ATOM 1552 C CA . TYR B 1 34 ? -2.602 22.984 7.84 1 69.06 34 TYR B CA 1
ATOM 1553 C C . TYR B 1 34 ? -3.012 24.375 8.344 1 69.06 34 TYR B C 1
ATOM 1555 O O . TYR B 1 34 ? -3.812 24.484 9.273 1 69.06 34 TYR B O 1
ATOM 1563 N N . GLY B 1 35 ? -2.104 25.344 7.941 1 60.78 35 GLY B N 1
ATOM 1564 C CA . GLY B 1 35 ? -2.525 26.672 8.305 1 60.78 35 GLY B CA 1
ATOM 1565 C C . GLY B 1 35 ? -3.906 27.031 7.789 1 60.78 35 GLY B C 1
ATOM 1566 O O . GLY B 1 35 ? -4.391 26.422 6.832 1 60.78 35 GLY B O 1
ATOM 1567 N N . LEU B 1 36 ? -4.68 27.703 8.539 1 53.62 36 LEU B N 1
ATOM 1568 C CA . LEU B 1 36 ? -6.008 28.219 8.219 1 53.62 36 LEU B CA 1
ATOM 1569 C C . LEU B 1 36 ? -6.055 28.781 6.797 1 53.62 36 LEU B C 1
ATOM 1571 O O . LEU B 1 36 ? -7.109 28.781 6.16 1 53.62 36 LEU B O 1
ATOM 1575 N N . SER B 1 37 ? -4.875 29.203 6.348 1 53.78 37 SER B N 1
ATOM 1576 C CA . SER B 1 37 ? -4.859 29.875 5.051 1 53.78 37 SER B CA 1
ATOM 1577 C C . SER B 1 37 ? -4.727 28.875 3.912 1 53.78 37 SER B C 1
ATOM 1579 O O . SER B 1 37 ? -4.707 29.266 2.74 1 53.78 37 SER B O 1
ATOM 1581 N N . SER B 1 38 ? -4.617 27.656 4.305 1 57.44 38 SER B N 1
ATOM 1582 C CA . SER B 1 38 ? -4.484 26.719 3.188 1 57.44 38 SER B CA 1
ATOM 1583 C C . SER B 1 38 ? -5.777 26.641 2.383 1 57.44 38 SER B C 1
ATOM 1585 O O . SER B 1 38 ? -6.84 26.344 2.936 1 57.44 38 SER B O 1
ATOM 1587 N N . ALA B 1 39 ? -5.754 27.422 1.211 1 59.53 39 ALA B N 1
ATOM 1588 C CA . ALA B 1 39 ? -6.887 27.5 0.292 1 59.53 39 ALA B CA 1
ATOM 1589 C C . ALA B 1 39 ? -7.273 26.109 -0.218 1 59.53 39 ALA B C 1
ATOM 1591 O O . ALA B 1 39 ? -6.445 25.203 -0.243 1 59.53 39 ALA B O 1
ATOM 1592 N N . LEU B 1 40 ? -8.508 26.016 -0.441 1 59.31 40 LEU B N 1
ATOM 1593 C CA . LEU B 1 40 ? -9.039 24.875 -1.175 1 59.31 40 LEU B CA 1
ATOM 1594 C C . LEU B 1 40 ? -8.211 24.609 -2.428 1 59.31 40 LEU B C 1
ATOM 1596 O O . LEU B 1 40 ? -7.812 25.547 -3.127 1 59.31 40 LEU B O 1
ATOM 1600 N N . GLY B 1 41 ? -7.75 23.375 -2.615 1 67.12 41 GLY B N 1
ATOM 1601 C CA . GLY B 1 41 ? -6.949 23 -3.771 1 67.12 41 GLY B CA 1
ATOM 1602 C C . GLY B 1 41 ? -5.465 22.906 -3.463 1 67.12 41 GLY B C 1
ATOM 1603 O O . GLY B 1 41 ? -4.684 22.422 -4.285 1 67.12 41 GLY B O 1
ATOM 1604 N N . GLU B 1 42 ? -5.195 23.359 -2.262 1 81.12 42 GLU B N 1
ATOM 1605 C CA . GLU B 1 42 ? -3.779 23.344 -1.91 1 81.12 42 GLU B CA 1
ATOM 1606 C C . GLU B 1 42 ? -3.406 22.078 -1.157 1 81.12 42 GLU B C 1
ATOM 1608 O O . GLU B 1 42 ? -2.232 21.844 -0.865 1 81.12 42 GLU B O 1
ATOM 1613 N N . LEU B 1 43 ? -4.438 21.359 -0.917 1 88.75 43 LEU B N 1
ATOM 1614 C CA . LEU B 1 43 ? -4.211 20.094 -0.234 1 88.75 43 LEU B CA 1
ATOM 1615 C C . LEU B 1 43 ? -5.094 18.984 -0.822 1 88.75 43 LEU B C 1
ATOM 1617 O O . LEU B 1 43 ? -6.195 19.266 -1.303 1 88.75 43 LEU B O 1
ATOM 1621 N N . PRO B 1 44 ? -4.629 17.859 -0.792 1 94.06 44 PRO B N 1
ATOM 1622 C CA . PRO B 1 44 ? -5.496 16.781 -1.261 1 94.06 44 PRO B CA 1
ATOM 1623 C C . PRO B 1 44 ? -6.758 16.625 -0.414 1 94.06 44 PRO B C 1
ATOM 1625 O O . PRO B 1 44 ? -6.711 16.797 0.806 1 94.06 44 PRO B O 1
ATOM 1628 N N . PHE B 1 45 ? -7.879 16.281 -1.023 1 95.19 45 PHE B N 1
ATOM 1629 C CA . PHE B 1 45 ? -9.141 16 -0.341 1 95.19 45 PHE B CA 1
ATOM 1630 C C . PHE B 1 45 ? -9.039 14.719 0.472 1 95.19 45 PHE B C 1
ATOM 1632 O O . PHE B 1 45 ? -8.195 13.867 0.196 1 95.19 45 PHE B O 1
ATOM 1639 N N . PRO B 1 46 ? -9.953 14.602 1.482 1 97 46 PRO B N 1
ATOM 1640 C CA . PRO B 1 46 ? -10.023 13.328 2.205 1 97 46 PRO B CA 1
ATOM 1641 C C . PRO B 1 46 ? -10.164 12.125 1.271 1 97 46 PRO B C 1
ATOM 1643 O O . PRO B 1 46 ? -10.898 12.188 0.281 1 97 46 PRO B O 1
ATOM 1646 N N . ARG B 1 47 ? -9.461 11.047 1.658 1 98.44 47 ARG B N 1
ATOM 1647 C CA . ARG B 1 47 ? -9.492 9.891 0.762 1 98.44 47 ARG B CA 1
ATOM 1648 C C . ARG B 1 47 ? -9.055 8.625 1.488 1 98.44 47 ARG B C 1
ATOM 1650 O O . ARG B 1 47 ? -8.32 8.688 2.477 1 98.44 47 ARG B O 1
ATOM 1657 N N . VAL B 1 48 ? -9.586 7.516 1.026 1 97.75 48 VAL B N 1
ATOM 1658 C CA . VAL B 1 48 ? -9.188 6.164 1.403 1 97.75 48 VAL B CA 1
ATOM 1659 C C . VAL B 1 48 ? -8.898 5.34 0.15 1 97.75 48 VAL B C 1
ATOM 1661 O O . VAL B 1 48 ? -9.344 5.695 -0.946 1 97.75 48 VAL B O 1
ATOM 1664 N N . GLY B 1 49 ? -8.102 4.262 0.291 1 97.62 49 GLY B N 1
ATOM 1665 C CA . GLY B 1 49 ? -7.793 3.424 -0.857 1 97.62 49 GLY B CA 1
ATOM 1666 C C . GLY B 1 49 ? -6.836 4.078 -1.833 1 97.62 49 GLY B C 1
ATOM 1667 O O . GLY B 1 49 ? -6.82 3.744 -3.02 1 97.62 49 GLY B O 1
ATOM 1668 N N . HIS B 1 50 ? -6.113 5.098 -1.4 1 98.44 50 HIS B N 1
ATOM 1669 C CA . HIS B 1 50 ? -5.07 5.746 -2.188 1 98.44 50 HIS B CA 1
ATOM 1670 C C . HIS B 1 50 ? -3.727 5.047 -2.004 1 98.44 50 HIS B C 1
ATOM 1672 O O . HIS B 1 50 ? -3.568 4.223 -1.104 1 98.44 50 HIS B O 1
ATOM 1678 N N . SER B 1 51 ? -2.82 5.328 -2.844 1 97.94 51 SER B N 1
ATOM 1679 C CA . SER B 1 51 ? -1.435 4.918 -2.633 1 97.94 51 SER B CA 1
ATOM 1680 C C . SER B 1 51 ? -0.599 6.066 -2.076 1 97.94 51 SER B C 1
ATOM 1682 O O . SER B 1 51 ? -0.898 7.234 -2.32 1 97.94 51 SER B O 1
ATOM 1684 N N . ALA B 1 52 ? 0.307 5.766 -1.34 1 97.88 52 ALA B N 1
ATOM 1685 C CA . ALA B 1 52 ? 1.327 6.656 -0.791 1 97.88 52 ALA B CA 1
ATOM 1686 C C . ALA B 1 52 ? 2.705 6.004 -0.836 1 97.88 52 ALA B C 1
ATOM 1688 O O . ALA B 1 52 ? 2.984 5.07 -0.08 1 97.88 52 ALA B O 1
ATOM 1689 N N . ILE B 1 53 ? 3.543 6.5 -1.688 1 96 53 ILE B N 1
ATOM 1690 C CA . ILE B 1 53 ? 4.812 5.82 -1.926 1 96 53 ILE B CA 1
ATOM 1691 C C . ILE B 1 53 ? 5.965 6.812 -1.764 1 96 53 ILE B C 1
ATOM 1693 O O . ILE B 1 53 ? 5.848 7.98 -2.141 1 96 53 ILE B O 1
ATOM 1697 N N . LEU B 1 54 ? 7.047 6.371 -1.137 1 94.81 54 LEU B N 1
ATOM 1698 C CA . LEU B 1 54 ? 8.266 7.164 -1.056 1 94.81 54 LEU B CA 1
ATOM 1699 C C . LEU B 1 54 ? 8.961 7.238 -2.412 1 94.81 54 LEU B C 1
ATOM 1701 O O . LEU B 1 54 ? 9.25 6.211 -3.023 1 94.81 54 LEU B O 1
ATOM 1705 N N . VAL B 1 55 ? 9.188 8.438 -2.865 1 94.19 55 VAL B N 1
ATOM 1706 C CA . VAL B 1 55 ? 9.844 8.633 -4.156 1 94.19 55 VAL B CA 1
ATOM 1707 C C . VAL B 1 55 ? 11.156 9.391 -3.961 1 94.19 55 VAL B C 1
ATOM 1709 O O . VAL B 1 55 ? 11.562 9.656 -2.828 1 94.19 55 VAL B O 1
ATOM 1712 N N . LEU B 1 56 ? 11.781 9.664 -5.051 1 91.56 56 LEU B N 1
ATOM 1713 C CA . LEU B 1 56 ? 13.102 10.281 -5.004 1 91.56 56 LEU B CA 1
ATOM 1714 C C . LEU B 1 56 ? 13.07 11.562 -4.172 1 91.56 56 LEU B C 1
ATOM 1716 O O . LEU B 1 56 ? 12.133 12.352 -4.277 1 91.56 56 LEU B O 1
ATOM 1720 N N . GLY B 1 57 ? 14.102 11.742 -3.332 1 89.25 57 GLY B N 1
ATOM 1721 C CA . GLY B 1 57 ? 14.242 12.953 -2.547 1 89.25 57 GLY B CA 1
ATOM 1722 C C . GLY B 1 57 ? 13.523 12.883 -1.21 1 89.25 57 GLY B C 1
ATOM 1723 O O . GLY B 1 57 ? 13.344 13.906 -0.545 1 89.25 57 GLY B O 1
ATOM 1724 N N . GLY B 1 58 ? 13.086 11.727 -0.901 1 90 58 GLY B N 1
ATOM 1725 C CA . GLY B 1 58 ? 12.406 11.562 0.375 1 90 58 GLY B CA 1
ATOM 1726 C C . GLY B 1 58 ? 11.008 12.141 0.387 1 90 58 GLY B C 1
ATOM 1727 O O . GLY B 1 58 ? 10.484 12.492 1.447 1 90 58 GLY B O 1
ATOM 1728 N N . LYS B 1 59 ? 10.484 12.281 -0.792 1 92.44 59 LYS B N 1
ATOM 1729 C CA . LYS B 1 59 ? 9.133 12.812 -0.92 1 92.44 59 LYS B CA 1
ATOM 1730 C C . LYS B 1 59 ? 8.102 11.688 -1.005 1 92.44 59 LYS B C 1
ATOM 1732 O O . LYS B 1 59 ? 8.438 10.562 -1.381 1 92.44 59 LYS B O 1
ATOM 1737 N N . VAL B 1 60 ? 6.898 12.031 -0.639 1 95.25 60 VAL B N 1
ATOM 1738 C CA . VAL B 1 60 ? 5.828 11.039 -0.696 1 95.25 60 VAL B CA 1
ATOM 1739 C C . VAL B 1 60 ? 4.859 11.398 -1.822 1 95.25 60 VAL B C 1
ATOM 1741 O O . VAL B 1 60 ? 4.328 12.508 -1.868 1 95.25 60 VAL B O 1
ATOM 1744 N N . LEU B 1 61 ? 4.699 10.5 -2.754 1 95.81 61 LEU B N 1
ATOM 1745 C CA . LEU B 1 61 ? 3.715 10.633 -3.824 1 95.81 61 LEU B CA 1
ATOM 1746 C C . LEU B 1 61 ? 2.4 9.961 -3.441 1 95.81 61 LEU B C 1
ATOM 1748 O O . LEU B 1 61 ? 2.375 8.773 -3.119 1 95.81 61 LEU B O 1
ATOM 1752 N N . VAL B 1 62 ? 1.321 10.742 -3.467 1 97.25 62 VAL B N 1
ATOM 1753 C CA . VAL B 1 62 ? -0.019 10.234 -3.188 1 97.25 62 VAL B CA 1
ATOM 1754 C C . VAL B 1 62 ? -0.842 10.219 -4.473 1 97.25 62 VAL B C 1
ATOM 1756 O O . VAL B 1 62 ? -0.81 11.172 -5.254 1 97.25 62 VAL B O 1
ATOM 1759 N N . TYR B 1 63 ? -1.595 9.141 -4.684 1 97.12 63 TYR B N 1
ATOM 1760 C CA . TYR B 1 63 ? -2.418 9.055 -5.883 1 97.12 63 TYR B CA 1
ATOM 1761 C C . TYR B 1 63 ? -3.732 8.344 -5.59 1 97.12 63 TYR B C 1
ATOM 1763 O O . TYR B 1 63 ? -3.76 7.352 -4.855 1 97.12 63 TYR B O 1
ATOM 1771 N N . GLY B 1 64 ? -4.785 8.859 -6.184 1 97.5 64 GLY B N 1
ATOM 1772 C CA . GLY B 1 64 ? -6.066 8.172 -6.234 1 97.5 64 GLY B CA 1
ATOM 1773 C C . GLY B 1 64 ? -6.773 8.125 -4.891 1 97.5 64 GLY B C 1
ATOM 1774 O O . GLY B 1 64 ? -6.645 9.047 -4.086 1 97.5 64 GLY B O 1
ATOM 1775 N N . GLY B 1 65 ? -7.59 7.055 -4.715 1 97.94 65 GLY B N 1
ATOM 1776 C CA . GLY B 1 65 ? -8.445 6.918 -3.545 1 97.94 65 GLY B CA 1
ATOM 1777 C C . GLY B 1 65 ? -9.875 7.367 -3.797 1 97.94 65 GLY B C 1
ATOM 1778 O O . GLY B 1 65 ? -10.242 7.68 -4.93 1 97.94 65 GLY B O 1
ATOM 1779 N N . GLU B 1 66 ? -10.656 7.289 -2.752 1 97.75 66 GLU B N 1
ATOM 1780 C CA . GLU B 1 66 ? -12.047 7.727 -2.846 1 97.75 66 GLU B CA 1
ATOM 1781 C C . GLU B 1 66 ? -12.492 8.43 -1.568 1 97.75 66 GLU B C 1
ATOM 1783 O O . GLU B 1 66 ? -11.922 8.211 -0.499 1 97.75 66 GLU B O 1
ATOM 1788 N N . ASP B 1 67 ? -13.477 9.281 -1.735 1 97 67 ASP B N 1
ATOM 1789 C CA . ASP B 1 67 ? -13.961 10.016 -0.57 1 97 67 ASP B CA 1
ATOM 1790 C C . ASP B 1 67 ? -15.109 9.273 0.111 1 97 67 ASP B C 1
ATOM 1792 O O . ASP B 1 67 ? -15.344 8.094 -0.171 1 97 67 ASP B O 1
ATOM 1796 N N . SER B 1 68 ? -15.781 9.961 1.049 1 95.38 68 SER B N 1
ATOM 1797 C CA . SER B 1 68 ? -16.812 9.344 1.867 1 95.38 68 SER B CA 1
ATOM 1798 C C . SER B 1 68 ? -18.016 8.922 1.021 1 95.38 68 SER B C 1
ATOM 1800 O O . SER B 1 68 ? -18.797 8.055 1.423 1 95.38 68 SER B O 1
ATOM 1802 N N . GLN B 1 69 ? -18.125 9.531 -0.09 1 94.56 69 GLN B N 1
ATOM 1803 C CA . GLN B 1 69 ? -19.234 9.203 -0.987 1 94.56 69 GLN B CA 1
ATOM 1804 C C . GLN B 1 69 ? -18.766 8.258 -2.096 1 94.56 69 GLN B C 1
ATOM 1806 O O . GLN B 1 69 ? -19.469 8.086 -3.098 1 94.56 69 GLN B O 1
ATOM 1811 N N . ARG B 1 70 ? -17.609 7.773 -2.029 1 93 70 ARG B N 1
ATOM 1812 C CA . ARG B 1 70 ? -17.016 6.812 -2.949 1 93 70 ARG B CA 1
ATOM 1813 C C . ARG B 1 70 ? -16.703 7.461 -4.293 1 93 70 ARG B C 1
ATOM 1815 O O . ARG B 1 70 ? -16.734 6.801 -5.332 1 93 70 ARG B O 1
ATOM 1822 N N . ARG B 1 71 ? -16.656 8.75 -4.191 1 95.38 71 ARG B N 1
ATOM 1823 C CA . ARG B 1 71 ? -16.156 9.414 -5.387 1 95.38 71 ARG B CA 1
ATOM 1824 C C . ARG B 1 71 ? -14.648 9.234 -5.523 1 95.38 71 ARG B C 1
ATOM 1826 O O . ARG B 1 71 ? -13.875 9.703 -4.684 1 95.38 71 ARG B O 1
ATOM 1833 N N . ARG B 1 72 ? -14.219 8.578 -6.594 1 96.25 72 ARG B N 1
ATOM 1834 C CA . ARG B 1 72 ? -12.812 8.227 -6.801 1 96.25 72 ARG B CA 1
ATOM 1835 C C . ARG B 1 72 ? -12.023 9.43 -7.309 1 96.25 72 ARG B C 1
ATOM 1837 O O . ARG B 1 72 ? -12.586 10.328 -7.934 1 96.25 72 ARG B O 1
ATOM 1844 N N . LYS B 1 73 ? -10.719 9.438 -7 1 95.94 73 LYS B N 1
ATOM 1845 C CA . LYS B 1 73 ? -9.812 10.523 -7.367 1 95.94 73 LYS B CA 1
ATOM 1846 C C . LYS B 1 73 ? -8.836 10.086 -8.453 1 95.94 73 LYS B C 1
ATOM 1848 O O . LYS B 1 73 ? -8.555 8.891 -8.602 1 95.94 73 LYS B O 1
ATOM 1853 N N . ASP B 1 74 ? -8.359 11.031 -9.203 1 94.75 74 ASP B N 1
ATOM 1854 C CA . ASP B 1 74 ? -7.359 10.781 -10.242 1 94.75 74 ASP B CA 1
ATOM 1855 C C . ASP B 1 74 ? -6.234 11.812 -10.18 1 94.75 74 ASP B C 1
ATOM 1857 O O . ASP B 1 74 ? -5.66 12.164 -11.211 1 94.75 74 ASP B O 1
ATOM 1861 N N . ASP B 1 75 ? -5.914 12.266 -9.039 1 94.69 75 ASP B N 1
ATOM 1862 C CA . ASP B 1 75 ? -4.906 13.305 -8.875 1 94.69 75 ASP B CA 1
ATOM 1863 C C . ASP B 1 75 ? -3.656 12.75 -8.188 1 94.69 75 ASP B C 1
ATOM 1865 O O . ASP B 1 75 ? -3.738 11.797 -7.41 1 94.69 75 ASP B O 1
ATOM 1869 N N . PHE B 1 76 ? -2.531 13.453 -8.578 1 94.94 76 PHE B N 1
ATOM 1870 C CA . PHE B 1 76 ? -1.236 13.18 -7.969 1 94.94 76 PHE B CA 1
ATOM 1871 C C . PHE B 1 76 ? -0.793 14.352 -7.094 1 94.94 76 PHE B C 1
ATOM 1873 O O . PHE B 1 76 ? -0.864 15.508 -7.508 1 94.94 76 PHE B O 1
ATOM 1880 N N . TRP B 1 77 ? -0.37 14 -5.91 1 94.25 77 TRP B N 1
ATOM 1881 C CA . TRP B 1 77 ? 0.14 14.992 -4.973 1 94.25 77 TRP B CA 1
ATOM 1882 C C . TRP B 1 77 ? 1.503 14.578 -4.43 1 94.25 77 TRP B C 1
ATOM 1884 O O . TRP B 1 77 ? 1.74 13.398 -4.164 1 94.25 77 TRP B O 1
ATOM 1894 N N . ILE B 1 78 ? 2.355 15.539 -4.234 1 93.88 78 ILE B N 1
ATOM 1895 C CA . ILE B 1 78 ? 3.641 15.305 -3.582 1 93.88 78 ILE B CA 1
ATOM 1896 C C . ILE B 1 78 ? 3.66 16 -2.223 1 93.88 78 ILE B C 1
ATOM 1898 O O . ILE B 1 78 ? 3.301 17.172 -2.115 1 93.88 78 ILE B O 1
ATOM 1902 N N . LEU B 1 79 ? 3.973 15.266 -1.249 1 92.44 79 LEU B N 1
ATOM 1903 C CA . LEU B 1 79 ? 4.32 15.82 0.053 1 92.44 79 LEU B CA 1
ATOM 1904 C C . LEU B 1 79 ? 5.836 15.891 0.227 1 92.44 79 LEU B C 1
ATOM 1906 O O . LEU B 1 79 ? 6.516 14.859 0.192 1 92.44 79 LEU B O 1
ATOM 1910 N N . ASP B 1 80 ? 6.336 17.031 0.429 1 88.56 80 ASP B N 1
ATOM 1911 C CA . ASP B 1 80 ? 7.766 17.234 0.633 1 88.56 80 ASP B CA 1
ATOM 1912 C C . ASP B 1 80 ? 8.141 17.047 2.1 1 88.56 80 ASP B C 1
ATOM 1914 O O . ASP B 1 80 ? 8.312 18.016 2.834 1 88.56 80 ASP B O 1
ATOM 1918 N N . THR B 1 81 ? 8.43 15.852 2.477 1 86.69 81 THR B N 1
ATOM 1919 C CA . THR B 1 81 ? 8.648 15.5 3.877 1 86.69 81 THR B CA 1
ATOM 1920 C C . THR B 1 81 ? 9.953 16.109 4.391 1 86.69 81 THR B C 1
ATOM 1922 O O . THR B 1 81 ? 10.008 16.594 5.52 1 86.69 81 THR B O 1
ATOM 1925 N N . PRO B 1 82 ? 11.016 16.078 3.674 1 83 82 PRO B N 1
ATOM 1926 C CA . PRO B 1 82 ? 12.227 16.75 4.16 1 83 82 PRO B CA 1
ATOM 1927 C C . PRO B 1 82 ? 12 18.219 4.477 1 83 82 PRO B C 1
ATOM 1929 O O . PRO B 1 82 ? 12.516 18.719 5.477 1 83 82 PRO B O 1
ATOM 1932 N N . ALA B 1 83 ? 11.266 18.875 3.611 1 79.19 83 ALA B N 1
ATOM 1933 C CA . ALA B 1 83 ? 10.984 20.297 3.838 1 79.19 83 ALA B CA 1
ATOM 1934 C C . ALA B 1 83 ? 10.18 20.5 5.117 1 79.19 83 ALA B C 1
ATOM 1936 O O . ALA B 1 83 ? 10.391 21.469 5.848 1 79.19 83 ALA B O 1
ATOM 1937 N N . LEU B 1 84 ? 9.344 19.594 5.402 1 76.81 84 LEU B N 1
ATOM 1938 C CA . LEU B 1 84 ? 8.5 19.672 6.59 1 76.81 84 LEU B CA 1
ATOM 1939 C C . LEU B 1 84 ? 9.328 19.5 7.859 1 76.81 84 LEU B C 1
ATOM 1941 O O . LEU B 1 84 ? 9.109 20.188 8.852 1 76.81 84 LEU B O 1
ATOM 1945 N N . LEU B 1 85 ? 10.227 18.641 7.859 1 74.44 85 LEU B N 1
ATOM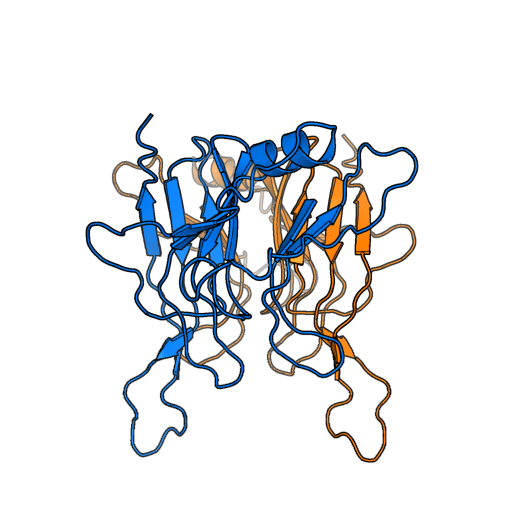 1946 C CA . LEU B 1 85 ? 11.055 18.359 9.023 1 74.44 85 LEU B CA 1
ATOM 1947 C C . LEU B 1 85 ? 12 19.516 9.32 1 74.44 85 LEU B C 1
ATOM 1949 O O . LEU B 1 85 ? 12.312 19.797 10.477 1 74.44 85 LEU B O 1
ATOM 1953 N N . GLN B 1 86 ? 12.453 20.172 8.32 1 70.62 86 GLN B N 1
ATOM 1954 C CA . GLN B 1 86 ? 13.312 21.344 8.5 1 70.62 86 GLN B CA 1
ATOM 1955 C C . GLN B 1 86 ? 12.539 22.5 9.109 1 70.62 86 GLN B C 1
ATOM 1957 O O . GLN B 1 86 ? 13.078 23.25 9.938 1 70.62 86 GLN B O 1
ATOM 1962 N N . TYR B 1 87 ? 11.367 22.562 8.758 1 65 87 TYR B N 1
ATOM 1963 C CA . TYR B 1 87 ? 10.523 23.656 9.266 1 65 87 TYR B CA 1
ATOM 1964 C C . TYR B 1 87 ? 10.25 23.484 10.75 1 65 87 TYR B C 1
ATOM 1966 O O . TYR B 1 87 ? 10.289 24.453 11.508 1 65 87 TYR B O 1
ATOM 1974 N N . GLU B 1 88 ? 9.906 22.359 11.164 1 62.66 88 GLU B N 1
ATOM 1975 C CA . GLU B 1 88 ? 9.617 22.109 12.578 1 62.66 88 GLU B CA 1
ATOM 1976 C C . GLU B 1 88 ? 10.828 22.438 13.453 1 62.66 88 GLU B C 1
ATOM 1978 O O . GLU B 1 88 ? 10.672 22.828 14.609 1 62.66 88 GLU B O 1
ATOM 1983 N N . SER B 1 89 ? 12.086 22.219 13.047 1 57.44 89 SER B N 1
ATOM 1984 C CA . SER B 1 89 ? 13.289 22.422 13.836 1 57.44 89 SER B CA 1
ATOM 1985 C C . SER B 1 89 ? 13.602 23.906 13.992 1 57.44 89 SER B C 1
ATOM 1987 O O . SER B 1 89 ? 14.523 24.281 14.719 1 57.44 89 SER B O 1
ATOM 1989 N N . GLY B 1 90 ? 12.93 24.953 13.773 1 52.94 90 GLY B N 1
ATOM 1990 C CA . GLY B 1 90 ? 13.188 26.344 14.141 1 52.94 90 GLY B CA 1
ATOM 1991 C C . GLY B 1 90 ? 12.883 27.328 13.023 1 52.94 90 GLY B C 1
ATOM 1992 O O . GLY B 1 90 ? 12.945 28.531 13.219 1 52.94 90 GLY B O 1
ATOM 1993 N N . SER B 1 91 ? 13.297 27.172 11.836 1 48.59 91 SER B N 1
ATOM 1994 C CA . SER B 1 91 ? 13.273 28.344 10.961 1 48.59 91 SER B CA 1
ATOM 1995 C C . SER B 1 91 ? 11.852 28.75 10.617 1 48.59 91 SER B C 1
ATOM 1997 O O . SER B 1 91 ? 10.953 27.906 10.523 1 48.59 91 SER B O 1
ATOM 1999 N N . LYS B 1 92 ? 11.508 30.062 10.75 1 47.56 92 LYS B N 1
ATOM 2000 C CA . LYS B 1 92 ? 10.258 30.812 10.742 1 47.56 92 LYS B CA 1
ATOM 2001 C C . LYS B 1 92 ? 9.25 30.188 9.773 1 47.56 92 LYS B C 1
ATOM 2003 O O . LYS B 1 92 ? 8.234 29.641 10.195 1 47.56 92 LYS B O 1
ATOM 2008 N N . LYS B 1 93 ? 8.734 31.156 8.805 1 45.44 93 LYS B N 1
ATOM 2009 C CA . LYS B 1 93 ? 7.508 31.625 8.156 1 45.44 93 LYS B CA 1
ATOM 2010 C C . LYS B 1 93 ? 7.055 30.656 7.066 1 45.44 93 LYS B C 1
ATOM 2012 O O . LYS B 1 93 ? 6.184 31 6.262 1 45.44 93 LYS B O 1
ATOM 2017 N N . MET B 1 94 ? 7.918 29.703 6.562 1 45.66 94 MET B N 1
ATOM 2018 C CA . MET B 1 94 ? 7.465 29.375 5.215 1 45.66 94 MET B CA 1
ATOM 2019 C C . MET B 1 94 ? 6.176 28.547 5.258 1 45.66 94 MET B C 1
ATOM 2021 O O . MET B 1 94 ? 6.148 27.469 5.836 1 45.66 94 MET B O 1
ATOM 2025 N N . THR B 1 95 ? 5.168 29.125 5.406 1 49.28 95 THR B N 1
ATOM 2026 C CA . THR B 1 95 ? 3.836 28.641 5.074 1 49.28 95 THR B CA 1
ATOM 2027 C C . THR B 1 95 ? 3.885 27.719 3.857 1 49.28 95 THR B C 1
ATOM 2029 O O . THR B 1 95 ? 3.359 28.062 2.795 1 49.28 95 THR B O 1
ATOM 2032 N N . ARG B 1 96 ? 5.184 27.203 3.52 1 54.19 96 ARG B N 1
ATOM 2033 C CA . ARG B 1 96 ? 5.324 26.578 2.211 1 54.19 96 ARG B CA 1
ATOM 2034 C C . ARG B 1 96 ? 4.391 25.375 2.078 1 54.19 96 ARG B C 1
ATOM 2036 O O . ARG B 1 96 ? 4.059 24.719 3.072 1 54.19 96 ARG B O 1
ATOM 2043 N N . LYS B 1 97 ? 3.736 25.391 0.956 1 68.94 97 LYS B N 1
ATOM 2044 C CA . LYS B 1 97 ? 2.822 24.375 0.465 1 68.94 97 LYS B CA 1
ATOM 2045 C C . LYS B 1 97 ? 3.395 22.969 0.691 1 68.94 97 LYS B C 1
ATOM 2047 O O . LYS B 1 97 ? 4.426 22.609 0.116 1 68.94 97 LYS B O 1
ATOM 2052 N N . MET B 1 98 ? 2.904 22.391 1.784 1 79.38 98 MET B N 1
ATOM 2053 C CA . MET B 1 98 ? 3.33 21.031 2.1 1 79.38 98 MET B CA 1
ATOM 2054 C C . MET B 1 98 ? 3.043 20.094 0.936 1 79.38 98 MET B C 1
ATOM 2056 O O . MET B 1 98 ? 3.795 19.141 0.697 1 79.38 98 MET B O 1
ATOM 2060 N N . TRP B 1 99 ? 2.012 20.484 0.251 1 89.94 99 TRP B N 1
ATOM 2061 C CA . TRP B 1 99 ? 1.571 19.641 -0.851 1 89.94 99 TRP B CA 1
ATOM 2062 C C . TRP B 1 99 ? 1.737 20.359 -2.188 1 89.94 99 TRP B C 1
ATOM 2064 O O . TRP B 1 99 ? 1.521 21.562 -2.283 1 89.94 99 TRP B O 1
ATOM 2074 N N . LYS B 1 100 ? 2.129 19.656 -3.104 1 89.31 100 LYS B N 1
ATOM 2075 C CA . LYS B 1 100 ? 2.109 20.109 -4.496 1 89.31 100 LYS B CA 1
ATOM 2076 C C . LYS B 1 100 ? 1.311 19.141 -5.367 1 89.31 100 LYS B C 1
ATOM 2078 O O . LYS B 1 100 ? 1.59 17.938 -5.395 1 89.31 100 LYS B O 1
ATOM 2083 N N . LYS B 1 101 ? 0.327 19.719 -6.016 1 92.19 101 LYS B N 1
ATOM 2084 C CA . LYS B 1 101 ? -0.395 18.922 -7.004 1 92.19 101 LYS B CA 1
ATOM 2085 C C . LYS B 1 101 ? 0.407 18.781 -8.297 1 92.19 101 LYS B C 1
ATOM 2087 O O . LYS B 1 101 ? 0.907 19.781 -8.828 1 92.19 101 LYS B O 1
ATOM 2092 N N . LEU B 1 102 ? 0.497 17.594 -8.805 1 91.19 102 LEU B N 1
ATOM 2093 C CA . LEU B 1 102 ? 1.27 17.375 -10.023 1 91.19 102 LEU B CA 1
ATOM 2094 C C . LEU B 1 102 ? 0.369 17.422 -11.258 1 91.19 102 LEU B C 1
ATOM 2096 O O . LEU B 1 102 ? -0.764 16.922 -11.219 1 91.19 102 LEU B O 1
ATOM 2100 N N . ARG B 1 103 ? 0.967 17.891 -12.219 1 87.69 103 ARG B N 1
ATOM 2101 C CA . ARG B 1 103 ? 0.302 17.859 -13.523 1 87.69 103 ARG B CA 1
ATOM 2102 C C . ARG B 1 103 ? 0.636 16.578 -14.273 1 87.69 103 ARG B C 1
ATOM 2104 O O . ARG B 1 103 ? 1.777 16.109 -14.242 1 87.69 103 ARG B O 1
ATOM 2111 N N . ILE B 1 104 ? -0.335 15.984 -14.805 1 81.38 104 ILE B N 1
ATOM 2112 C CA . ILE B 1 104 ? -0.132 14.75 -15.562 1 81.38 104 ILE B CA 1
ATOM 2113 C C . ILE B 1 104 ? -0.093 15.055 -17.062 1 81.38 104 ILE B C 1
ATOM 2115 O O . ILE B 1 104 ? -0.982 15.734 -17.578 1 81.38 104 ILE B O 1
ATOM 2119 N N . ASP B 1 105 ? 1.01 14.617 -17.547 1 83.06 105 ASP B N 1
ATOM 2120 C CA . ASP B 1 105 ? 1.101 14.648 -19.016 1 83.06 105 ASP B CA 1
ATOM 2121 C C . ASP B 1 105 ? 0.886 13.266 -19.609 1 83.06 105 ASP B C 1
ATOM 2123 O O . ASP B 1 105 ? 1.463 12.281 -19.125 1 83.06 105 ASP B O 1
ATOM 2127 N N . GLY B 1 106 ? -0.101 13.125 -20.547 1 80.5 106 GLY B N 1
ATOM 2128 C CA . GLY B 1 106 ? -0.366 11.844 -21.172 1 80.5 106 GLY B CA 1
ATOM 2129 C C . GLY B 1 106 ? -1.578 11.133 -20.594 1 80.5 106 GLY B C 1
ATOM 2130 O O . GLY B 1 106 ? -2.508 11.773 -20.109 1 80.5 106 GLY B O 1
ATOM 2131 N N . GLN B 1 107 ? -1.545 9.758 -20.734 1 76.69 107 GLN B N 1
ATOM 2132 C CA . GLN B 1 107 ? -2.689 8.977 -20.281 1 76.69 107 GLN B CA 1
ATOM 2133 C C . GLN B 1 107 ? -2.738 8.891 -18.75 1 76.69 107 GLN B C 1
ATOM 2135 O O . GLN B 1 107 ? -1.716 8.656 -18.109 1 76.69 107 GLN B O 1
ATOM 2140 N N . CYS B 1 108 ? -3.879 9.234 -18.25 1 76.94 108 CYS B N 1
ATOM 2141 C CA . CYS B 1 108 ? -4.094 9.133 -16.812 1 76.94 108 CYS B CA 1
ATOM 2142 C C . CYS B 1 108 ? -4.711 7.789 -16.438 1 76.94 108 CYS B C 1
ATOM 2144 O O . CYS B 1 108 ? -5.523 7.25 -17.203 1 76.94 108 CYS B O 1
ATOM 2146 N N . PRO B 1 109 ? -4.297 7.156 -15.352 1 78.56 109 PRO B N 1
ATOM 2147 C CA . PRO B 1 109 ? -4.855 5.871 -14.922 1 78.56 109 PRO B CA 1
ATOM 2148 C C . PRO B 1 109 ? -6.355 5.941 -14.641 1 78.56 109 PRO B C 1
ATOM 2150 O O . PRO B 1 109 ? -6.984 4.914 -14.367 1 78.56 109 PRO B O 1
ATOM 2153 N N . ASN B 1 110 ? -6.98 7.176 -14.844 1 85.81 110 ASN B N 1
ATOM 2154 C CA . ASN B 1 110 ? -8.406 7.371 -14.594 1 85.81 110 ASN B CA 1
ATOM 2155 C C . ASN B 1 110 ? -8.719 7.332 -13.102 1 85.81 110 ASN B C 1
ATOM 2157 O O . ASN B 1 110 ? -7.852 7.023 -12.289 1 85.81 110 ASN B O 1
ATOM 2161 N N . TYR B 1 111 ? -9.938 7.633 -12.703 1 93.69 111 TYR B N 1
ATOM 2162 C CA . TYR B 1 111 ? -10.398 7.645 -11.32 1 93.69 111 TYR B CA 1
ATOM 2163 C C . TYR B 1 111 ? -10.398 6.238 -10.734 1 93.69 111 TYR B C 1
ATOM 2165 O O . TYR B 1 111 ? -11.094 5.352 -11.234 1 93.69 111 TYR B O 1
ATOM 2173 N N . ARG B 1 112 ? -9.523 6.059 -9.664 1 95.56 112 ARG B N 1
ATOM 2174 C CA . ARG B 1 112 ? -9.445 4.703 -9.133 1 95.56 112 ARG B CA 1
ATOM 2175 C C . ARG B 1 112 ? -9.148 4.715 -7.637 1 95.56 112 ARG B C 1
ATOM 2177 O O . ARG B 1 112 ? -8.672 5.715 -7.102 1 95.56 112 ARG B O 1
ATOM 2184 N N . SER B 1 113 ? -9.531 3.68 -6.961 1 97.06 113 SER B N 1
ATOM 2185 C CA . SER B 1 113 ? -9.219 3.414 -5.559 1 97.06 113 SER B CA 1
ATOM 2186 C C . SER B 1 113 ? -8.836 1.955 -5.344 1 97.06 113 SER B C 1
ATOM 2188 O O . SER B 1 113 ? -9.086 1.107 -6.203 1 97.06 113 SER B O 1
ATOM 2190 N N . PHE B 1 114 ? -8.07 1.734 -4.238 1 96.75 114 PHE B N 1
ATOM 2191 C CA . PHE B 1 114 ? -7.691 0.389 -3.824 1 96.75 114 PHE B CA 1
ATOM 2192 C C . PHE B 1 114 ? -6.828 -0.282 -4.887 1 96.75 114 PHE B C 1
ATOM 2194 O O . PHE B 1 114 ? -6.977 -1.477 -5.152 1 96.75 114 PHE B O 1
ATOM 2201 N N . HIS B 1 115 ? -6 0.481 -5.512 1 96.75 115 HIS B N 1
ATOM 2202 C CA . HIS B 1 115 ? -5.008 0.006 -6.469 1 96.75 115 HIS B CA 1
ATOM 2203 C C . HIS B 1 115 ? -3.689 -0.325 -5.773 1 96.75 115 HIS B C 1
ATOM 2205 O O . HIS B 1 115 ? -3.508 -0.011 -4.594 1 96.75 115 HIS B O 1
ATOM 2211 N N . GLY B 1 116 ? -2.832 -1.069 -6.434 1 96.25 116 GLY B N 1
ATOM 2212 C CA . GLY B 1 116 ? -1.444 -1.229 -6.027 1 96.25 116 GLY B CA 1
ATOM 2213 C C . GLY B 1 116 ? -0.512 -0.23 -6.688 1 96.25 116 GLY B C 1
ATOM 2214 O O . GLY B 1 116 ? -0.769 0.222 -7.809 1 96.25 116 GLY B O 1
ATOM 2215 N N . ALA B 1 117 ? 0.535 0.08 -5.984 1 96.56 117 ALA B N 1
ATOM 2216 C CA . ALA B 1 117 ? 1.535 0.988 -6.539 1 96.56 117 ALA B CA 1
ATOM 2217 C C . ALA B 1 117 ? 2.926 0.673 -5.996 1 96.56 117 ALA B C 1
ATOM 2219 O O . ALA B 1 117 ? 3.064 0.229 -4.852 1 96.56 117 ALA B O 1
ATOM 2220 N N . CYS B 1 118 ? 3.885 0.88 -6.781 1 96.06 118 CYS B N 1
ATOM 2221 C CA . CYS B 1 118 ? 5.277 0.78 -6.367 1 96.06 118 CYS B CA 1
ATOM 2222 C C . CYS B 1 118 ? 6.172 1.656 -7.234 1 96.06 118 CYS B C 1
ATOM 2224 O O . CYS B 1 118 ? 5.734 2.166 -8.266 1 96.06 118 CYS B O 1
ATOM 2226 N N . VAL B 1 119 ? 7.305 1.868 -6.789 1 94.5 119 VAL B N 1
ATOM 2227 C CA . VAL B 1 119 ? 8.281 2.688 -7.496 1 94.5 119 VAL B CA 1
ATOM 2228 C C . VAL B 1 119 ? 9.531 1.856 -7.805 1 94.5 119 VAL B C 1
ATOM 2230 O O . VAL B 1 119 ? 9.891 0.96 -7.039 1 94.5 119 VAL B O 1
ATOM 2233 N N . ASP B 1 120 ? 10.148 2.158 -8.953 1 91.88 120 ASP B N 1
ATOM 2234 C CA . ASP B 1 120 ? 11.359 1.408 -9.266 1 91.88 120 ASP B CA 1
ATOM 2235 C C . ASP B 1 120 ? 12.562 1.963 -8.508 1 91.88 120 ASP B C 1
ATOM 2237 O O . ASP B 1 120 ? 12.422 2.879 -7.695 1 91.88 120 ASP B O 1
ATOM 2241 N N . ALA B 1 121 ? 13.711 1.39 -8.758 1 89.31 121 ALA B N 1
ATOM 2242 C CA . ALA B 1 121 ? 14.906 1.689 -7.984 1 89.31 121 ALA B CA 1
ATOM 2243 C C . ALA B 1 121 ? 15.344 3.139 -8.18 1 89.31 121 ALA B C 1
ATOM 2245 O O . ALA B 1 121 ? 16.016 3.715 -7.32 1 89.31 121 ALA B O 1
ATOM 2246 N N . SER B 1 122 ? 14.984 3.766 -9.32 1 89.56 122 SER B N 1
ATOM 2247 C CA . SER B 1 122 ? 15.359 5.152 -9.578 1 89.56 122 SER B CA 1
ATOM 2248 C C . SER B 1 122 ? 14.586 6.109 -8.672 1 89.56 122 SER B C 1
ATOM 2250 O O . SER B 1 122 ? 15.016 7.242 -8.445 1 89.56 122 SER B O 1
ATOM 2252 N N . GLY B 1 123 ? 13.461 5.68 -8.203 1 92.38 123 GLY B N 1
ATOM 2253 C CA . GLY B 1 123 ? 12.594 6.543 -7.414 1 92.38 123 GLY B CA 1
ATOM 2254 C C . GLY B 1 123 ? 11.781 7.508 -8.258 1 92.38 123 GLY B C 1
ATOM 2255 O O . GLY B 1 123 ? 11.055 8.344 -7.727 1 92.38 123 GLY B O 1
ATOM 2256 N N . CYS B 1 124 ? 11.883 7.383 -9.594 1 92.44 124 CYS B N 1
ATOM 2257 C CA . CYS B 1 124 ? 11.242 8.359 -10.469 1 92.44 124 CYS B CA 1
ATOM 2258 C C . CYS B 1 124 ? 10.172 7.711 -11.328 1 92.44 124 CYS B C 1
ATOM 2260 O O . CYS B 1 124 ? 9.359 8.398 -11.945 1 92.44 124 CYS B O 1
ATOM 2262 N N . CYS B 1 125 ? 10.227 6.43 -11.367 1 93.25 125 CYS B N 1
ATOM 2263 C CA . CYS B 1 125 ? 9.234 5.715 -12.164 1 93.25 125 CYS B CA 1
ATOM 2264 C C . CYS B 1 125 ? 8.266 4.945 -11.273 1 93.25 125 CYS B C 1
ATOM 2266 O O . CYS B 1 125 ? 8.664 3.984 -10.609 1 93.25 125 CYS B O 1
ATOM 2268 N N . VAL B 1 126 ? 7.023 5.344 -11.328 1 93.88 126 VAL B N 1
ATOM 2269 C CA . VAL B 1 126 ? 5.992 4.754 -10.484 1 93.88 126 VAL B CA 1
ATOM 2270 C C . VAL B 1 126 ? 5.07 3.877 -11.328 1 93.88 126 VAL B C 1
ATOM 2272 O O . VAL B 1 126 ? 4.684 4.258 -12.438 1 93.88 126 VAL B O 1
ATOM 2275 N N . TYR B 1 127 ? 4.77 2.738 -10.797 1 94.5 127 TYR B N 1
ATOM 2276 C CA . TYR B 1 127 ? 3.846 1.809 -11.438 1 94.5 127 TYR B CA 1
ATOM 2277 C C . TYR B 1 127 ? 2.557 1.679 -10.633 1 94.5 127 TYR B C 1
ATOM 2279 O O . TYR B 1 127 ? 2.594 1.483 -9.414 1 94.5 127 TYR B O 1
ATOM 2287 N N . ILE B 1 128 ? 1.458 1.854 -11.312 1 95.25 128 ILE B N 1
ATOM 2288 C CA . ILE B 1 128 ? 0.125 1.739 -10.734 1 95.25 128 ILE B CA 1
ATOM 2289 C C . ILE B 1 128 ? -0.631 0.591 -11.398 1 95.25 128 ILE B C 1
ATOM 2291 O O . ILE B 1 128 ? -0.677 0.501 -12.625 1 95.25 128 ILE B O 1
ATOM 2295 N N . PHE B 1 129 ? -1.217 -0.263 -10.602 1 95.25 129 PHE B N 1
ATOM 2296 C CA . PHE B 1 129 ? -1.911 -1.414 -11.164 1 95.25 129 PHE B CA 1
ATOM 2297 C C . PHE B 1 129 ? -3.273 -1.603 -10.508 1 95.25 129 PHE B C 1
ATOM 2299 O O . PHE B 1 129 ? -3.389 -1.545 -9.281 1 95.25 129 PHE B O 1
ATOM 2306 N N . GLY B 1 130 ? -4.207 -1.88 -11.328 1 94.62 130 GLY B N 1
ATOM 2307 C CA . GLY B 1 130 ? -5.516 -2.326 -10.883 1 94.62 130 GLY B CA 1
ATOM 2308 C C . GLY B 1 130 ? -6.309 -1.238 -10.188 1 94.62 130 GLY B C 1
ATOM 2309 O O . GLY B 1 130 ? -6.211 -0.064 -10.547 1 94.62 130 GLY B O 1
ATOM 2310 N N . GLY B 1 131 ? -7.125 -1.754 -9.195 1 94.69 131 GLY B N 1
ATOM 2311 C CA . GLY B 1 131 ? -7.984 -0.881 -8.414 1 94.69 131 GLY B CA 1
ATOM 2312 C C . GLY B 1 131 ? -9.422 -0.878 -8.891 1 94.69 131 GLY B C 1
ATOM 2313 O O . GLY B 1 131 ? -9.742 -1.487 -9.914 1 94.69 131 GLY B O 1
ATOM 2314 N N . MET B 1 132 ? -10.172 -0.262 -8.086 1 93.81 132 MET B N 1
ATOM 2315 C CA . MET B 1 132 ? -11.586 -0.076 -8.406 1 93.81 132 MET B CA 1
ATOM 2316 C C . MET B 1 132 ? -11.789 1.152 -9.281 1 93.81 132 MET B C 1
ATOM 2318 O O . MET B 1 132 ? -11.219 2.213 -9.023 1 93.81 132 MET B O 1
ATOM 2322 N N . VAL B 1 133 ? -12.578 0.97 -10.398 1 92.62 133 VAL B N 1
ATOM 2323 C CA . VAL B 1 133 ? -12.914 2.059 -11.305 1 92.62 133 VAL B CA 1
ATOM 2324 C C . VAL B 1 133 ? -14.422 2.061 -11.562 1 92.62 133 VAL B C 1
ATOM 2326 O O . VAL B 1 133 ? -15.117 1.104 -11.219 1 92.62 133 VAL B O 1
ATOM 2329 N N . ASP B 1 134 ? -14.828 3.238 -12.016 1 85.94 134 ASP B N 1
ATOM 2330 C CA . ASP B 1 134 ? -16.25 3.289 -12.367 1 85.94 134 ASP B CA 1
ATOM 2331 C C . ASP B 1 134 ? -16.547 2.432 -13.594 1 85.94 134 ASP B C 1
ATOM 2333 O O . ASP B 1 134 ? -15.742 2.395 -14.531 1 85.94 134 ASP B O 1
ATOM 2337 N N . GLY B 1 135 ? -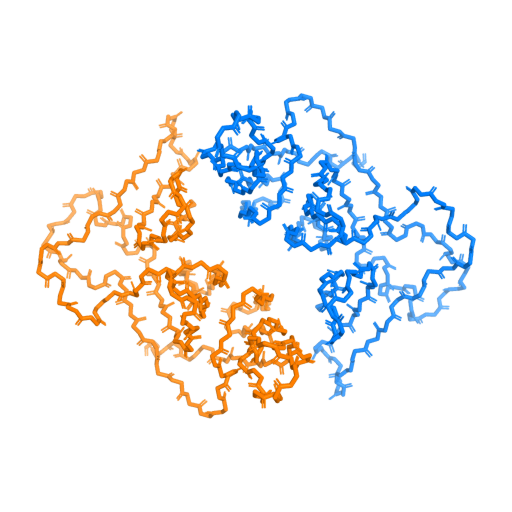17.484 1.444 -13.367 1 74 135 GLY B N 1
ATOM 2338 C CA . GLY B 1 135 ? -17.906 0.64 -14.508 1 74 135 GLY B CA 1
ATOM 2339 C C . GLY B 1 135 ? -19.156 1.166 -15.18 1 74 135 GLY B C 1
ATOM 2340 O O . GLY B 1 135 ? -19.734 2.166 -14.742 1 74 135 GLY B O 1
ATOM 2341 N N . LEU B 1 136 ? -19.312 0.587 -16.422 1 60.06 136 LEU B N 1
ATOM 2342 C CA . LEU B 1 136 ? -20.547 0.875 -17.141 1 60.06 136 LEU B CA 1
ATOM 2343 C C . LEU B 1 136 ? -21.766 0.402 -16.359 1 60.06 136 LEU B C 1
ATOM 2345 O O . LEU B 1 136 ? -21.75 -0.674 -15.758 1 60.06 136 LEU B O 1
ATOM 2349 N N . VAL B 1 137 ? -22.547 1.335 -15.812 1 52.31 137 VAL B N 1
ATOM 2350 C CA . VAL B 1 137 ? -23.781 1.005 -15.125 1 52.31 137 VAL B CA 1
ATOM 2351 C C . VAL B 1 137 ? -24.578 -0.007 -15.953 1 52.31 137 VAL B C 1
ATOM 2353 O O . VAL B 1 137 ? -24.906 0.251 -17.109 1 52.31 137 VAL B O 1
ATOM 2356 N N . HIS B 1 138 ? -24.266 -1.312 -15.844 1 49.62 138 HIS B N 1
ATOM 2357 C CA . HIS B 1 138 ? -25.328 -2.156 -16.406 1 49.62 138 HIS B CA 1
ATOM 2358 C C . HIS B 1 138 ? -26.562 -2.148 -15.523 1 49.62 138 HIS B C 1
ATOM 2360 O O . HIS B 1 138 ? -26.453 -2.004 -14.305 1 49.62 138 HIS B O 1
ATOM 2366 N N . PRO B 1 139 ? -27.734 -2.049 -16.156 1 50.12 139 PRO B N 1
ATOM 2367 C CA . PRO B 1 139 ? -29.016 -2.051 -15.461 1 50.12 139 PRO B CA 1
ATOM 2368 C C . PRO B 1 139 ? -29.031 -3.006 -14.266 1 50.12 139 PRO B C 1
ATOM 2370 O O . PRO B 1 139 ? -29.688 -2.729 -13.258 1 50.12 139 PRO B O 1
ATOM 2373 N N . SER B 1 140 ? -28.656 -4.242 -14.492 1 47.66 140 SER B N 1
ATOM 2374 C CA . SER B 1 140 ? -28.875 -5.27 -13.477 1 47.66 140 SER B CA 1
ATOM 2375 C C . SER B 1 140 ? -27.812 -5.195 -12.375 1 47.66 140 SER B C 1
ATOM 2377 O O . SER B 1 140 ? -27.953 -5.84 -11.336 1 47.66 140 SER B O 1
ATOM 2379 N N . GLU B 1 141 ? -26.641 -4.742 -12.688 1 50.88 141 GLU B N 1
ATOM 2380 C CA . GLU B 1 141 ? -25.578 -4.715 -11.68 1 50.88 141 GLU B CA 1
ATOM 2381 C C . GLU B 1 141 ? -25.469 -3.342 -11.023 1 50.88 141 GLU B C 1
ATOM 2383 O O . GLU B 1 141 ? -25.469 -2.32 -11.711 1 50.88 141 GLU B O 1
ATOM 2388 N N . ALA B 1 142 ? -25.953 -3.201 -9.797 1 47.66 142 ALA B N 1
ATOM 2389 C CA . ALA B 1 142 ? -26.062 -1.968 -9.023 1 47.66 142 ALA B CA 1
ATOM 2390 C C . ALA B 1 142 ? -24.891 -1.03 -9.312 1 47.66 142 ALA B C 1
ATOM 2392 O O . ALA B 1 142 ? -25.094 0.15 -9.609 1 47.66 142 ALA B O 1
ATOM 2393 N N . LEU B 1 143 ? -23.734 -1.074 -8.633 1 55.59 143 LEU B N 1
ATOM 2394 C CA . LEU B 1 143 ? -22.984 0.148 -8.375 1 55.59 143 LEU B CA 1
ATOM 2395 C C . LEU B 1 143 ? -21.797 0.277 -9.336 1 55.59 143 LEU B C 1
ATOM 2397 O O . LEU B 1 143 ? -20.922 1.112 -9.133 1 55.59 143 LEU B O 1
ATOM 2401 N N . GLY B 1 144 ? -22.047 -0.107 -10.578 1 72.56 144 GLY B N 1
ATOM 2402 C CA . GLY B 1 144 ? -21.219 0.287 -11.711 1 72.56 144 GLY B CA 1
ATOM 2403 C C . GLY B 1 144 ? -19.734 0.328 -11.383 1 72.56 144 GLY B C 1
ATOM 2404 O O . GLY B 1 144 ? -19.016 1.204 -11.859 1 72.56 144 GLY B O 1
ATOM 2405 N N . MET B 1 145 ? -19.344 -0.472 -10.477 1 76.12 145 MET B N 1
ATOM 2406 C CA . MET B 1 145 ? -17.906 -0.486 -10.203 1 76.12 145 MET B CA 1
ATOM 2407 C C . MET B 1 145 ? -17.266 -1.766 -10.734 1 76.12 145 MET B C 1
ATOM 2409 O O . MET B 1 145 ? -17.906 -2.818 -10.758 1 76.12 145 MET B O 1
ATOM 2413 N N . ARG B 1 146 ? -16.094 -1.653 -11.297 1 81.62 146 ARG B N 1
ATOM 2414 C CA . ARG B 1 146 ? -15.305 -2.814 -11.695 1 81.62 146 ARG B CA 1
ATOM 2415 C C . ARG B 1 146 ? -13.852 -2.668 -11.25 1 81.62 146 ARG B C 1
ATOM 2417 O O . ARG B 1 146 ? -13.422 -1.578 -10.867 1 81.62 146 ARG B O 1
ATOM 2424 N N . PHE B 1 147 ? -13.156 -3.801 -11.273 1 82.81 147 PHE B N 1
ATOM 2425 C CA . PHE B 1 147 ? -11.719 -3.771 -11.039 1 82.81 147 PHE B CA 1
ATOM 2426 C C . PHE B 1 147 ? -10.953 -3.762 -12.359 1 82.81 147 PHE B C 1
ATOM 2428 O O . PHE B 1 147 ? -11.281 -4.52 -13.281 1 82.81 147 PHE B O 1
ATOM 2435 N N . ASP B 1 148 ? -10 -2.85 -12.453 1 81.31 148 ASP B N 1
ATOM 2436 C CA . ASP B 1 148 ? -9.18 -2.656 -13.641 1 81.31 148 ASP B CA 1
ATOM 2437 C C . ASP B 1 148 ? -7.949 -3.562 -13.609 1 81.31 148 ASP B C 1
ATOM 2439 O O . ASP B 1 148 ? -7.434 -3.879 -12.539 1 81.31 148 ASP B O 1
ATOM 2443 N N . GLY B 1 149 ? -7.562 -4.109 -14.703 1 82.56 149 GLY B N 1
ATOM 2444 C CA . GLY B 1 149 ? -6.383 -4.957 -14.789 1 82.56 149 GLY B CA 1
ATOM 2445 C C . GLY B 1 149 ? -5.25 -4.328 -15.586 1 82.56 149 GLY B C 1
ATOM 2446 O O . GLY B 1 149 ? -4.406 -5.035 -16.141 1 82.56 149 GLY B O 1
ATOM 2447 N N . HIS B 1 150 ? -5.258 -2.971 -15.672 1 86.31 150 HIS B N 1
ATOM 2448 C CA . HIS B 1 150 ? -4.242 -2.287 -16.469 1 86.31 150 HIS B CA 1
ATOM 2449 C C . HIS B 1 150 ? -3.072 -1.842 -15.586 1 86.31 150 HIS B C 1
ATOM 2451 O O . HIS B 1 150 ? -3.256 -1.525 -14.414 1 86.31 150 HIS B O 1
ATOM 2457 N N . LEU B 1 151 ? -1.892 -1.87 -16.219 1 89.25 151 LEU B N 1
ATOM 2458 C CA . LEU B 1 151 ? -0.674 -1.323 -15.633 1 89.25 151 LEU B CA 1
ATOM 2459 C C . LEU B 1 151 ? -0.356 0.048 -16.219 1 89.25 151 LEU B C 1
ATOM 2461 O O . LEU B 1 151 ? -0.321 0.213 -17.438 1 89.25 151 LEU B O 1
ATOM 2465 N N . TYR B 1 152 ? -0.193 1.02 -15.336 1 89.81 152 TYR B N 1
ATOM 2466 C CA . TYR B 1 152 ? 0.212 2.365 -15.734 1 89.81 152 TYR B CA 1
ATOM 2467 C C . TYR B 1 152 ? 1.61 2.686 -15.219 1 89.81 152 TYR B C 1
ATOM 2469 O O . TYR B 1 152 ? 1.967 2.312 -14.094 1 89.81 152 TYR B O 1
ATOM 2477 N N . GLN B 1 153 ? 2.324 3.33 -16.078 1 88.19 153 GLN B N 1
ATOM 2478 C CA . GLN B 1 153 ? 3.637 3.832 -15.695 1 88.19 153 GLN B CA 1
ATOM 2479 C C . GLN B 1 153 ? 3.654 5.359 -15.664 1 88.19 153 GLN B C 1
ATOM 2481 O O . GLN B 1 153 ? 3.238 6.008 -16.625 1 88.19 153 GLN B O 1
ATOM 2486 N N . VAL B 1 154 ? 4.113 5.918 -14.523 1 86.75 154 VAL B N 1
ATOM 2487 C CA . VAL B 1 154 ? 4.191 7.363 -14.328 1 86.75 154 VAL B CA 1
ATOM 2488 C C . VAL B 1 154 ? 5.641 7.77 -14.062 1 86.75 154 VAL B C 1
ATOM 2490 O O . VAL B 1 154 ? 6.258 7.297 -13.109 1 86.75 154 VAL B O 1
ATOM 2493 N N . GLU B 1 155 ? 6.137 8.648 -14.922 1 88.69 155 GLU B N 1
ATOM 2494 C CA . GLU B 1 155 ? 7.48 9.188 -14.742 1 88.69 155 GLU B CA 1
ATOM 2495 C C . GLU B 1 155 ? 7.445 10.555 -14.07 1 88.69 155 GLU B C 1
ATOM 2497 O O . GLU B 1 155 ? 6.805 11.477 -14.57 1 88.69 155 GLU B O 1
ATOM 2502 N N . LEU B 1 156 ? 8.07 10.625 -12.938 1 87.88 156 LEU B N 1
ATOM 2503 C CA . LEU B 1 156 ? 8.164 11.883 -12.211 1 87.88 156 LEU B CA 1
ATOM 2504 C C . LEU B 1 156 ? 9.266 12.766 -12.781 1 87.88 156 LEU B C 1
ATOM 2506 O O . LEU B 1 156 ? 10.438 12.391 -12.758 1 87.88 156 LEU B O 1
ATOM 2510 N N . VAL B 1 157 ? 8.875 13.75 -13.414 1 81.94 157 VAL B N 1
ATOM 2511 C CA . VAL B 1 157 ? 9.836 14.734 -13.898 1 81.94 157 VAL B CA 1
ATOM 2512 C C . VAL B 1 157 ? 9.953 15.883 -12.906 1 81.94 157 VAL B C 1
ATOM 2514 O O . VAL B 1 157 ? 9.016 16.672 -12.758 1 81.94 157 VAL B O 1
ATOM 2517 N N . LEU B 1 158 ? 10.773 15.703 -11.977 1 62.59 158 LEU B N 1
ATOM 2518 C CA . LEU B 1 158 ? 10.953 16.734 -10.969 1 62.59 158 LEU B CA 1
ATOM 2519 C C . LEU B 1 158 ? 11.828 17.875 -11.5 1 62.59 158 LEU B C 1
ATOM 2521 O O . LEU B 1 158 ? 12.859 17.609 -12.125 1 62.59 158 LEU B O 1
ATOM 2525 N N . HIS B 1 159 ? 11.242 18.906 -11.984 1 54.88 159 HIS B N 1
ATOM 2526 C CA . HIS B 1 159 ? 11.992 20.047 -12.508 1 54.88 159 HIS B CA 1
ATOM 2527 C C . HIS B 1 159 ? 12.992 20.562 -11.484 1 54.88 159 HIS B C 1
ATOM 2529 O O . HIS B 1 159 ? 12.609 20.922 -10.367 1 54.88 159 HIS B O 1
ATOM 2535 N N . LEU B 1 160 ? 14.078 19.875 -11.391 1 41.41 160 LEU B N 1
ATOM 2536 C CA . LEU B 1 160 ? 15.141 20.578 -10.68 1 41.41 160 LEU B CA 1
ATOM 2537 C C . LEU B 1 160 ? 15.359 21.969 -11.266 1 41.41 160 LEU B C 1
ATOM 2539 O O . LEU B 1 160 ? 15.156 22.188 -12.461 1 41.41 160 LEU B O 1
#

Secondary structure (DSSP, 8-state):
-EEEEEE-TTS-EEEEEEEE-TTSSS--EEEEPPPTT--TTSSPPP-EEEEEEEETTTEEEEEEEE-TT--BB--EEEE-HHHHHHHHTT-------SEEEEPPPS----SEES-EEEE-TTSSEEEEE--EEE----TTSSS-EEE---EEEEE-----/-EEEEEE-TTS-EEEEEEEE-TTSSS--EEEEPPPTT--TTSSPPP-EEEEEEEETTTEEEEEEEE-TT--BB--EEEE-HHHHHHHHTT-------SEEEEPPPS----SEES-EEEE-TTSSEEEEE--EEE----TTSSS-EEE---EEEEE-----

Nearest PDB structures (foldseek):
  8ebn-assembly1_B-2  TM=7.713E-01  e=5.058E-06  Homo sapiens
  9bc9-assembly2_B  TM=7.591E-01  e=7.305E-06  Homo sapiens
  6cim-assembly1_D  TM=6.711E-01  e=1.895E-04  Mus musculus
  6cil-assembly1_B  TM=5.827E-01  e=2.338E-04  Mus musculus
  6cil-assembly1_D  TM=5.406E-01  e=2.737E-04  Mus musculus

Radius of gyration: 20.19 Å; Cα contacts (8 Å, |Δi|>4): 662; chains: 2; bounding box: 50×62×46 Å

=== Feature glossary ===
Annotated list of the representations used here:

Nearest PDB structures. The Foldseek neighbor list gives the closest experimentally determined structures in the PDB, ranked by structural alignment. TM-score near 1 means near-identical fold; near 0.3 means only rough topology match. This is how one finds what a novel AlphaFold prediction most resembles in the solved-structure universe.

Foldseek 3Di. Foldseek's 3Di representation compresses backbone geometry into a per-residue letter drawn from a learned twenty-state alphabet. It captures the tertiary interaction pattern around each residue — which residues are packed against it in space, regardless of where they are in sequence.

Radius of gyration, Cα contacts, bounding box. Radius of gyration (Rg) is the root-mean-square distance of Cα atoms from their centroid — a single number for overall size and compactness. A globular domain of N residues has Rg ≈ 2.2·N^0.38 Å; an extended or disordered chain has a much larger Rg. The Cα contact count is the number of residue pairs whose Cα atoms are within 8 Å and are more than four positions apart in sequence — a standard proxy for tertiary packing density. The bounding box is the smallest axis-aligned box enclosing all Cα atoms.

InterPro / GO / CATH / organism. The annotation block draws on four external resources. InterPro: which protein families and domains the sequence belongs to. GO: standardized terms for what the protein does, what process it participates in, and where in the cell it acts. CATH: which structural fold it has in the CATH hierarchy. Organism: the species of origin.

mmCIF coordinates. The mmCIF block holds the 3D Cartesian coordinates of each backbone atom (N, Cα, C, O) in ångströms. mmCIF is the PDB's canonical archive format — a tagged-loop text representation of the atomic model.

pLDDT. pLDDT is the predicted lDDT-Cα score: AlphaFold's confidence that the local environment of each residue (all inter-atomic distances within 15 Å) is correctly placed. It is a per-residue number between 0 and 100, with higher meaning more reliable.

Backbone torsions (φ/ψ). φ (phi) and ψ (psi) are the two rotatable backbone dihedrals per residue: φ is the C(i-1)–N–Cα–C torsion, ψ is the N–Cα–C–N(i+1) torsion, both in degrees on (−180°, 180°]. α-helical residues cluster near (−60°, −45°); β-strand residues near (−120°, +130°). A Ramachandran plot is simply a scatter of (φ, ψ) for every residue.

B-factor. For experimental (PDB) structures, the B-factor (temperature factor) quantifies the positional spread of each atom in the crystal — a combination of thermal vibration and static disorder — in units of Å². High B-factors mark flexible loops or poorly resolved regions; low B-factors mark the rigid, well-ordered core.

Secondary structure (3-state, P-SEA). SS3 is a coarse helix/strand/coil call (letters a/b/c) made by the P-SEA algorithm from inter-Cα distances and dihedrals. It is less detailed than DSSP but needs only Cα positions.

Predicted aligned error. Predicted aligned error is AlphaFold's pairwise confidence. Unlike pLDDT (per-residue), PAE is per-residue-pair and captures whether two parts of the structure are correctly placed relative to each other. Units are ångströms of expected positional error.

Solvent-accessible surface area. Solvent-accessible surface area (SASA) is the area in Å² traced out by the centre of a 1.4 Å probe sphere (a water molecule) rolled over the protein's van der Waals surface (Shrake–Rupley / Lee–Richards construction). Buried residues have near-zero SASA; fully exposed residues can exceed 200 Å². The total SASA scales roughly with the number of surface residues.

Secondary structure (8-state, DSSP). The SS8 string is DS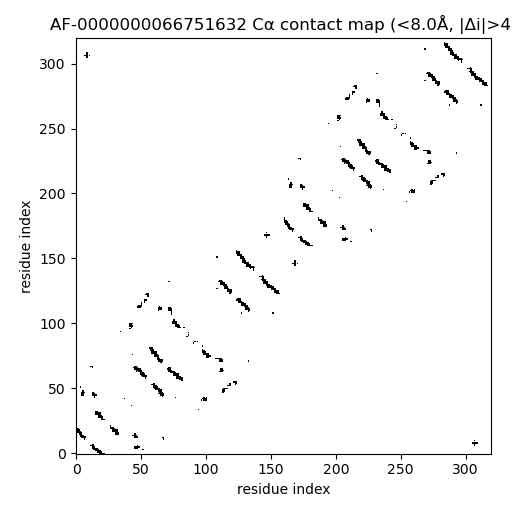SP's per-residue secondary-s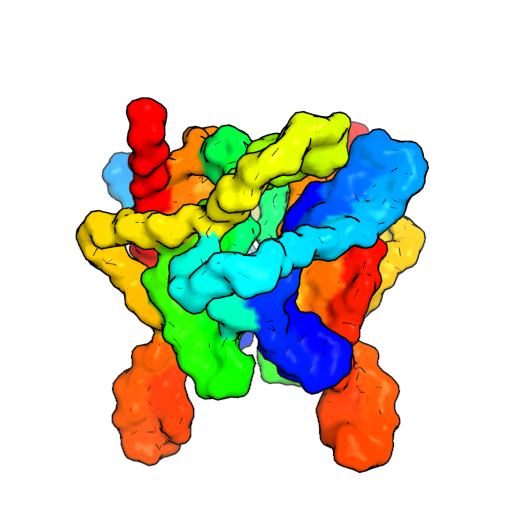tructure call. α-helix (H) means an i→i+4 H-bond ladder; β-strand (E) means the residue participates in a β-sheet; 3₁₀ (G) and π (I) are tighter and wider helices; T/S are turns/bends; '-' is loop.

Rendered structure images. Structure images are PyMOL renders from six orthogonal camera directions. Cartoon representation draws helices as coils and strands as arrows; sticks shows the backbone as bonds; surface shows the solvent-excluded envelope. Rainbow coloring maps sequence position to hue (blue→red, N→C); chain coloring assigns a distinct color per polypeptide.

Sequence. The amino-acid sequence is the protein's primary structure: the linear order of residues from the N-terminus to the C-terminus, written in one-letter code. Everything else here — the 3D coordinates, the secondary structure, the domain annotations — is ultimately a consequence of this string.

Contact-map, Ramachandran, and PAE plots. Three diagnostic plots accompany the record. The Cα contact map visualizes the tertiary structure as a 2D adjacency matrix (8 Å cutoff, sequence-local contacts suppressed). The Ramachandran plot shows the distribution of backbone (φ, ψ) torsions, with points in the α and β basins reflecting secondary structure content. The PAE plot shows AlphaFold's inter-residue confidence as a color matrix.